Protein AF-A0A9D2PPN1-F1 (afdb_monomer)

Secondary structure (DSSP, 8-state):
--GGGGGGS---HHHHHHHHHHHHHHT--HHHHHHHHHHHHHH---EEEEEEEEESS--HHHHHHHHHHHHHTT-SEEEEEEEEEGGGEEEEEEEEEE-GGGHHHHHHHHHHHS--S--EEEEEE-----EEEEEEE-TTS-EEEEEEEEETTEEEEEE-HHHHHHHHHHH---HHHHHHHHHHHHH---

Radius of gyration: 23.45 Å; Cα contacts (8 Å, |Δi|>4): 275; chains: 1; bounding box: 48×63×50 Å

Organism: NCBI:txid2838494

Sequence (190 aa):
MTGTEILKIPVDRETKEKAERRCRSQGKTLEEAVLEFIKESAEEKDTVCILETNVDDCSGEQLGYAMECLLEAGALDASCFPVYMKKNRPAYMLQVICREEKQKELEAILFRETTSIGLRRYREEREILPRTFAEVCLRTGEKVRIKICEHHGQKFYYPEYETVKAACRESGRAFREVYEEAAALAGGEQ

Solvent-accessible surface area (backbone atoms only — not comparable to full-atom values): 10986 Å² total; per-residue (Å²): 134,67,83,84,62,64,84,69,63,90,65,57,72,66,59,51,55,54,18,53,55,47,16,74,74,67,80,46,52,58,67,59,30,44,52,50,49,54,50,53,57,74,65,56,71,51,62,34,32,40,38,37,35,69,42,66,84,60,52,74,66,45,51,52,53,37,44,51,55,39,47,75,74,58,36,77,42,69,50,77,42,86,42,76,44,85,93,77,34,67,29,32,35,44,37,35,35,24,47,71,92,46,43,70,62,47,54,53,46,51,49,68,53,41,84,45,90,65,71,48,74,51,77,44,82,54,88,76,74,60,67,51,77,51,76,40,70,45,98,89,65,44,62,33,40,28,42,37,35,57,56,97,91,42,77,45,68,41,55,35,65,71,35,41,53,49,41,24,70,73,71,71,47,57,64,68,58,53,40,52,51,47,31,35,73,71,74,47,83,130

Nearest PDB structures (foldseek):
  6bwo-assembly1_A  TM=9.427E-01  e=3.687E-14  Lactiplantibacillus plantarum
  2caj-assembly1_A-2  TM=4.746E-01  e=6.899E-04  Helicobacter pylori 26695
  6mrj-assembly1_B  TM=4.951E-01  e=3.737E-03  Helicobacter pylori 26695
  3lnl-assembly1_B  TM=4.496E-01  e=4.718E-03  Staphylococcus aureus subsp. aureus N315
  3pht-assembly1_A-2  TM=4.837E-01  e=2.024E-02  Helicobacter pylori

Foldseek 3Di:
DPLPPLVPPDDDPVLQVQLVVVCVVPVDDSSVSSVVSVVVVVVPFDKKKKKKDKALPDDPVLLVVLQVVLVVLPFPHWDWDWDADPPRGIIIMIMTIHHPVSVVVSVVSCVVSGPDPDMDMDMDGDDDFDWDWDWDAFPVGQIWIWIWGDDPNDIDTFTDPVSLVVVCVVVVDDSVVSGVRRRCRVDDPD

Mean predicted aligned error: 10.84 Å

InterPro domains:
  IPR002822 Nickel insertion protein [PF01969] (39-179)
  IPR002822 Nickel insertion protein [PTHR36566] (41-183)

pLDDT: mean 86.84, std 16.55, range [33.69, 98.69]

Structure (mmCIF, N/CA/C/O backbone):
data_AF-A0A9D2PPN1-F1
#
_entry.id   AF-A0A9D2PPN1-F1
#
loop_
_atom_site.group_PDB
_atom_site.id
_atom_site.type_symbol
_atom_site.label_atom_id
_atom_site.label_alt_id
_atom_site.label_comp_id
_atom_site.label_asym_id
_atom_site.label_entity_id
_atom_site.label_seq_id
_atom_site.pdbx_PDB_ins_code
_atom_site.Cartn_x
_atom_site.Cartn_y
_atom_site.Cartn_z
_atom_site.occupancy
_atom_site.B_iso_or_equiv
_atom_site.auth_seq_id
_atom_site.auth_comp_id
_atom_site.auth_asym_id
_atom_site.auth_atom_id
_atom_site.pdbx_PDB_model_num
ATOM 1 N N . MET A 1 1 ? 18.889 40.405 3.608 1.00 43.78 1 MET A N 1
ATOM 2 C CA . MET A 1 1 ? 17.966 40.507 2.461 1.00 43.78 1 MET A CA 1
ATOM 3 C C . MET A 1 1 ? 17.083 41.715 2.705 1.00 43.78 1 MET A C 1
ATOM 5 O O . MET A 1 1 ? 16.490 41.802 3.772 1.00 43.78 1 MET A O 1
ATOM 9 N N . THR A 1 2 ? 17.118 42.699 1.812 1.00 33.69 2 THR A N 1
ATOM 10 C CA . THR A 1 2 ? 16.279 43.905 1.875 1.00 33.69 2 THR A CA 1
ATOM 11 C C . THR A 1 2 ? 14.839 43.544 1.481 1.00 33.69 2 THR A C 1
ATOM 13 O O . THR A 1 2 ? 14.636 42.651 0.661 1.00 33.69 2 T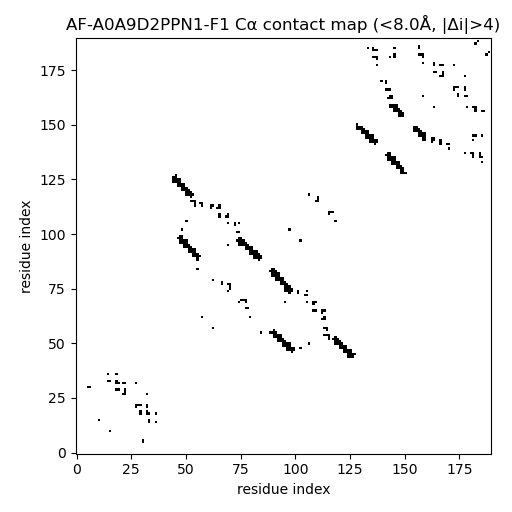HR A O 1
ATOM 16 N N . GLY A 1 3 ? 13.841 44.207 2.082 1.00 35.66 3 GLY A N 1
ATOM 17 C CA . GLY A 1 3 ? 12.413 43.832 2.006 1.00 35.66 3 GLY A CA 1
ATOM 18 C C . GLY A 1 3 ? 11.830 43.661 0.595 1.00 35.66 3 GLY A C 1
ATOM 19 O O . GLY A 1 3 ? 10.859 42.944 0.405 1.00 35.66 3 GLY A O 1
ATOM 20 N N . THR A 1 4 ? 12.466 44.214 -0.436 1.00 39.25 4 THR A N 1
ATOM 21 C CA . THR A 1 4 ? 11.968 44.185 -1.818 1.00 39.25 4 THR A CA 1
ATOM 22 C C . THR A 1 4 ? 12.138 42.839 -2.547 1.00 39.25 4 THR A C 1
ATOM 24 O O . THR A 1 4 ? 11.541 42.650 -3.606 1.00 39.25 4 THR A O 1
ATOM 27 N N . GLU A 1 5 ? 12.926 41.888 -2.026 1.00 40.00 5 GLU A N 1
ATOM 28 C CA . GLU A 1 5 ? 13.156 40.582 -2.683 1.00 40.00 5 GLU A CA 1
ATOM 29 C C . GLU A 1 5 ? 12.187 39.467 -2.240 1.00 40.00 5 GLU A C 1
ATOM 31 O O . GLU A 1 5 ? 12.041 38.470 -2.947 1.00 40.00 5 GLU A O 1
ATOM 36 N N . ILE A 1 6 ? 11.462 39.645 -1.128 1.00 45.09 6 ILE A N 1
ATOM 37 C CA . ILE A 1 6 ? 10.563 38.619 -0.559 1.00 45.09 6 ILE A CA 1
ATOM 38 C C . ILE A 1 6 ? 9.256 38.492 -1.371 1.00 45.09 6 ILE A C 1
ATOM 40 O O . ILE A 1 6 ? 8.701 37.403 -1.497 1.00 45.09 6 ILE A O 1
ATOM 44 N N . LEU A 1 7 ? 8.814 39.566 -2.038 1.00 44.91 7 LEU A N 1
ATOM 45 C CA . LEU A 1 7 ? 7.630 39.586 -2.918 1.00 44.91 7 LEU A CA 1
ATOM 46 C C . LEU A 1 7 ? 7.772 38.764 -4.218 1.00 44.91 7 LEU A C 1
ATOM 48 O O . LEU A 1 7 ? 6.823 38.692 -4.998 1.00 44.91 7 LEU A O 1
ATOM 52 N N . LYS A 1 8 ? 8.935 38.146 -4.468 1.00 49.03 8 LYS A N 1
ATOM 53 C CA . LYS A 1 8 ? 9.163 37.233 -5.603 1.00 49.03 8 LYS A CA 1
ATOM 54 C C . LYS A 1 8 ? 9.098 35.751 -5.231 1.00 49.03 8 LYS A C 1
ATOM 56 O O . LYS A 1 8 ? 9.286 34.923 -6.118 1.00 49.03 8 LYS A O 1
ATOM 61 N N . ILE A 1 9 ? 8.848 35.401 -3.967 1.00 53.53 9 ILE A N 1
ATOM 62 C CA . ILE A 1 9 ? 8.708 33.997 -3.569 1.00 53.53 9 ILE A CA 1
ATOM 63 C C . ILE A 1 9 ? 7.373 33.481 -4.131 1.00 53.53 9 ILE A C 1
ATOM 65 O O . ILE A 1 9 ? 6.321 34.010 -3.760 1.00 53.53 9 ILE A O 1
ATOM 69 N N . PRO A 1 10 ? 7.379 32.490 -5.041 1.00 52.22 10 PRO A N 1
ATOM 70 C CA . PRO A 1 10 ? 6.149 31.913 -5.555 1.00 52.22 10 PRO A CA 1
ATOM 71 C C . PRO A 1 10 ? 5.484 31.114 -4.431 1.00 52.22 10 PRO A C 1
ATOM 73 O O . PRO A 1 10 ? 5.865 29.983 -4.150 1.00 52.22 10 PRO A O 1
ATOM 76 N N . VAL A 1 11 ? 4.509 31.729 -3.768 1.00 62.69 11 VAL A N 1
ATOM 77 C CA . VAL A 1 11 ? 3.613 31.067 -2.816 1.00 62.69 11 VAL A CA 1
ATOM 78 C C . VAL A 1 11 ? 2.277 30.800 -3.492 1.00 62.69 11 VAL A C 1
ATOM 80 O O . VAL A 1 11 ? 1.792 31.619 -4.281 1.00 62.69 11 VAL A O 1
ATOM 83 N N . ASP A 1 12 ? 1.690 29.639 -3.220 1.00 65.25 12 ASP A N 1
ATOM 84 C CA . ASP A 1 12 ? 0.390 29.282 -3.769 1.00 65.25 12 ASP A CA 1
ATOM 85 C C . ASP A 1 12 ? -0.716 30.216 -3.235 1.00 65.25 12 ASP A C 1
ATOM 87 O O . ASP A 1 12 ? -0.565 30.952 -2.250 1.00 65.25 12 ASP A O 1
ATOM 91 N N . ARG A 1 13 ? -1.854 30.216 -3.932 1.00 63.06 13 ARG A N 1
ATOM 92 C CA . ARG A 1 13 ? -2.972 31.124 -3.652 1.00 63.06 13 ARG A CA 1
ATOM 93 C C . ARG A 1 13 ? -3.549 30.932 -2.246 1.00 63.06 13 ARG A C 1
ATOM 95 O O . ARG A 1 13 ? -3.986 31.908 -1.640 1.00 63.06 13 ARG A O 1
ATOM 102 N N . GLU A 1 14 ? -3.527 29.709 -1.726 1.00 65.56 14 GLU A N 1
ATOM 103 C CA . GLU A 1 14 ? -4.067 29.377 -0.411 1.00 65.56 14 GLU A CA 1
ATOM 104 C C . GLU A 1 14 ? -3.167 29.926 0.703 1.00 65.56 14 GLU A C 1
ATOM 106 O O . GLU A 1 14 ? -3.655 30.554 1.648 1.00 65.56 14 GLU A O 1
ATOM 111 N N . THR A 1 15 ? -1.849 29.788 0.541 1.00 64.94 15 THR A N 1
ATOM 112 C CA . THR A 1 15 ? -0.837 30.390 1.421 1.00 64.94 15 THR A CA 1
ATOM 113 C C . THR A 1 15 ? -0.986 31.912 1.493 1.00 64.94 15 THR A C 1
ATOM 115 O O . THR A 1 15 ? -0.970 32.499 2.580 1.00 64.94 15 THR A O 1
ATOM 118 N N . LYS A 1 16 ? -1.221 32.570 0.350 1.00 66.00 16 LYS A N 1
ATOM 119 C CA . LYS A 1 16 ? -1.414 34.027 0.296 1.00 66.00 16 LYS A CA 1
ATOM 120 C C . LYS A 1 16 ? -2.699 34.478 1.002 1.00 66.00 16 LYS A C 1
ATOM 122 O O . LYS A 1 16 ? -2.665 35.420 1.793 1.00 66.00 16 LYS A O 1
ATOM 127 N N . GLU A 1 17 ? -3.817 33.786 0.779 1.00 69.31 17 GLU A N 1
ATOM 128 C CA . GLU A 1 17 ? -5.102 34.102 1.423 1.00 69.31 17 GLU A CA 1
ATOM 129 C C . GLU A 1 17 ? -5.062 33.885 2.950 1.00 69.31 17 GLU A C 1
ATOM 131 O O . GLU A 1 17 ? -5.625 34.682 3.711 1.00 69.31 17 GLU A O 1
ATOM 136 N N . LYS A 1 18 ? -4.361 32.844 3.424 1.00 67.00 18 LYS A N 1
ATOM 137 C CA . LYS A 1 18 ? -4.141 32.593 4.861 1.00 67.00 18 LYS A CA 1
ATOM 138 C C . LYS A 1 18 ? -3.252 33.669 5.498 1.00 67.00 18 LYS A C 1
ATOM 140 O O . LYS A 1 18 ? -3.598 34.178 6.570 1.00 67.00 18 LYS A O 1
ATOM 145 N N . ALA A 1 19 ? -2.173 34.076 4.827 1.00 66.12 19 ALA A N 1
ATOM 146 C CA . ALA A 1 19 ? -1.287 35.145 5.294 1.00 66.12 19 ALA A CA 1
ATOM 147 C C . ALA A 1 19 ? -2.003 36.509 5.378 1.00 66.12 19 ALA A C 1
ATOM 149 O O . ALA A 1 19 ? -1.860 37.220 6.374 1.00 66.12 19 ALA A O 1
ATOM 150 N N . GLU A 1 20 ? -2.848 36.853 4.397 1.00 69.25 20 GLU A N 1
ATOM 151 C CA . GLU A 1 20 ? -3.638 38.096 4.396 1.00 69.25 20 GLU A CA 1
ATOM 152 C C . GLU A 1 20 ? -4.659 38.157 5.546 1.00 69.25 20 GLU A C 1
ATOM 154 O O . GLU A 1 20 ? -4.841 39.211 6.164 1.00 69.25 20 GLU A O 1
ATOM 159 N N . ARG A 1 21 ? -5.312 37.035 5.884 1.00 66.62 21 ARG A N 1
ATOM 160 C CA . ARG A 1 21 ? -6.219 36.965 7.047 1.00 66.62 21 ARG A CA 1
ATOM 161 C C . ARG A 1 21 ? -5.467 37.167 8.363 1.00 66.62 21 ARG A C 1
ATOM 163 O O . ARG A 1 21 ? -5.943 37.899 9.231 1.00 66.62 21 ARG A O 1
ATOM 170 N N . ARG A 1 22 ? -4.285 36.558 8.501 1.00 65.56 22 ARG A N 1
ATOM 171 C CA . ARG A 1 22 ? -3.460 36.641 9.717 1.00 65.56 22 ARG A CA 1
ATOM 172 C C . ARG A 1 22 ? -2.862 38.039 9.903 1.00 65.56 22 ARG A C 1
ATOM 174 O O . ARG A 1 22 ? -2.949 38.582 11.005 1.00 65.56 22 ARG A O 1
ATOM 181 N N . CYS A 1 23 ? -2.408 38.667 8.816 1.00 66.25 23 CYS A N 1
ATOM 182 C CA . CYS A 1 23 ? -1.989 40.071 8.745 1.00 66.25 23 CYS A CA 1
ATOM 183 C C . CYS A 1 23 ? -3.043 41.022 9.351 1.00 66.25 23 CYS A C 1
ATOM 185 O O . CYS A 1 23 ? -2.725 41.801 10.251 1.00 66.25 23 CYS A O 1
ATOM 187 N N . ARG A 1 24 ? -4.325 40.877 8.970 1.00 64.19 24 ARG A N 1
ATOM 188 C CA . ARG A 1 24 ? -5.434 41.692 9.515 1.00 64.19 24 ARG A CA 1
ATOM 189 C C . ARG A 1 24 ? -5.694 41.469 11.008 1.00 64.19 24 ARG A C 1
ATOM 191 O O . ARG A 1 24 ? -6.146 42.388 11.680 1.00 64.19 24 ARG A O 1
ATOM 198 N N . SER A 1 25 ? -5.433 40.267 11.520 1.00 66.00 25 SER A N 1
ATOM 199 C CA . SER A 1 25 ? -5.694 39.905 12.923 1.00 66.00 25 SER A CA 1
ATOM 200 C C . SER A 1 25 ? -4.560 40.239 13.901 1.00 66.00 25 SER A C 1
ATOM 202 O O . SER A 1 25 ? -4.827 40.410 15.085 1.00 66.00 25 SER A O 1
ATOM 204 N N . GLN A 1 26 ? -3.308 40.323 13.432 1.00 67.12 26 GLN A N 1
ATOM 205 C CA . GLN A 1 26 ? -2.119 40.430 14.295 1.00 67.12 26 GLN A CA 1
ATOM 206 C C . GLN A 1 26 ? -1.334 41.740 14.128 1.00 67.12 26 GLN A C 1
ATOM 208 O O . GLN A 1 26 ? -0.303 41.906 14.772 1.00 67.12 26 GLN A O 1
ATOM 213 N N . GLY A 1 27 ? -1.784 42.666 13.271 1.00 66.75 27 GLY A N 1
ATOM 214 C CA . GLY A 1 27 ? -1.094 43.944 13.040 1.00 66.75 27 GLY A CA 1
ATOM 215 C C . GLY A 1 27 ? 0.302 43.801 12.415 1.00 66.75 27 GLY A C 1
ATOM 216 O O . GLY A 1 27 ? 1.100 44.729 12.493 1.00 66.75 27 GLY A O 1
ATOM 217 N N . LYS A 1 28 ? 0.595 42.641 11.818 1.00 70.19 28 LYS A N 1
ATOM 218 C CA . LYS A 1 28 ? 1.840 42.339 11.097 1.00 70.19 28 LYS A CA 1
ATOM 219 C C . LYS A 1 28 ? 1.739 42.796 9.649 1.00 70.19 28 LYS A C 1
ATOM 221 O O . LYS A 1 28 ? 0.641 42.873 9.099 1.00 70.19 28 LYS A O 1
ATOM 226 N N . THR A 1 29 ? 2.868 43.042 9.000 1.00 78.38 29 THR A N 1
ATOM 227 C CA . THR A 1 29 ? 2.908 43.248 7.547 1.00 78.38 29 THR A CA 1
ATOM 228 C C . THR A 1 29 ? 2.616 41.938 6.801 1.00 78.38 29 THR A C 1
ATOM 230 O O . THR A 1 29 ? 2.789 40.840 7.335 1.00 78.38 29 THR A O 1
ATOM 233 N N . LEU A 1 30 ? 2.160 42.035 5.547 1.00 71.06 30 LEU A N 1
ATOM 234 C CA . LEU A 1 30 ? 1.915 40.855 4.709 1.00 71.06 30 LEU A CA 1
ATOM 235 C C . LEU A 1 30 ? 3.198 40.030 4.506 1.00 71.06 30 LEU A C 1
ATOM 237 O O . LEU A 1 30 ? 3.138 38.807 4.468 1.00 71.06 30 LEU A O 1
ATOM 241 N N . GLU A 1 31 ? 4.353 40.693 4.430 1.00 70.00 31 GLU A N 1
ATOM 242 C CA . GLU A 1 31 ? 5.665 40.052 4.284 1.00 70.00 31 GLU A CA 1
ATOM 243 C C . GLU A 1 31 ? 6.037 39.214 5.510 1.00 70.00 31 GLU A C 1
ATOM 245 O O . GLU A 1 31 ? 6.459 38.070 5.363 1.00 70.00 31 GLU A O 1
ATOM 250 N N . GLU A 1 32 ? 5.822 39.738 6.720 1.00 75.12 32 GLU A N 1
ATOM 251 C CA . GLU A 1 32 ? 6.058 38.999 7.966 1.00 75.12 32 GLU A CA 1
ATOM 252 C C . GLU A 1 32 ? 5.128 37.789 8.092 1.00 75.12 32 GLU A C 1
ATOM 254 O O . GLU A 1 32 ? 5.573 36.712 8.483 1.00 75.12 32 GLU A O 1
ATOM 259 N N . ALA A 1 33 ? 3.855 37.940 7.711 1.00 73.00 33 ALA A N 1
ATOM 260 C CA . ALA A 1 33 ? 2.883 36.850 7.740 1.00 73.00 33 ALA A CA 1
ATOM 261 C C . ALA A 1 33 ? 3.207 35.747 6.716 1.00 73.00 33 ALA A C 1
ATOM 263 O O . ALA A 1 33 ? 3.062 34.566 7.022 1.00 73.00 33 ALA A O 1
ATOM 264 N N . VAL A 1 34 ? 3.668 36.115 5.515 1.00 73.00 34 VAL A N 1
ATOM 265 C CA . VAL A 1 34 ? 4.116 35.156 4.491 1.00 73.00 34 VAL A CA 1
ATOM 266 C C . VAL A 1 34 ? 5.396 34.449 4.934 1.00 73.00 34 VAL A C 1
ATOM 268 O O . VAL A 1 34 ? 5.499 33.236 4.787 1.00 73.00 34 VAL A O 1
ATOM 271 N N . LEU A 1 35 ? 6.358 35.172 5.515 1.00 72.88 35 LEU A N 1
ATOM 272 C CA . LEU A 1 35 ? 7.611 34.581 5.984 1.00 72.88 35 LEU A CA 1
ATOM 273 C C . LEU A 1 35 ? 7.396 33.624 7.166 1.00 72.88 35 LEU A C 1
ATOM 275 O O . LEU A 1 35 ? 8.028 32.571 7.207 1.00 72.88 35 LEU A O 1
ATOM 279 N N . GLU A 1 36 ? 6.506 33.960 8.105 1.00 72.12 36 GLU A N 1
ATOM 280 C CA . GLU A 1 36 ? 6.078 33.029 9.156 1.00 72.12 36 GLU A CA 1
ATOM 281 C C . GLU A 1 36 ? 5.419 31.791 8.559 1.00 72.12 36 GLU A C 1
ATOM 283 O O . GLU A 1 36 ? 5.783 30.691 8.942 1.00 72.12 36 GLU A O 1
ATOM 288 N N . PHE A 1 37 ? 4.522 31.945 7.584 1.00 66.94 37 PHE A N 1
ATOM 289 C CA . PHE A 1 37 ? 3.842 30.804 6.973 1.00 66.94 37 PHE A CA 1
ATOM 290 C C . PHE A 1 37 ? 4.806 29.885 6.211 1.00 66.94 37 PHE A C 1
ATOM 292 O O . PHE A 1 37 ? 4.690 28.669 6.287 1.00 66.94 37 PHE A O 1
ATOM 299 N N . ILE A 1 38 ? 5.795 30.453 5.514 1.00 66.06 38 ILE A N 1
ATOM 300 C CA . ILE A 1 38 ? 6.848 29.679 4.843 1.00 66.06 38 ILE A CA 1
ATOM 301 C C . ILE A 1 38 ? 7.696 28.917 5.869 1.00 66.06 38 ILE A C 1
ATOM 303 O O . ILE A 1 38 ? 8.051 27.768 5.625 1.00 66.06 38 ILE A O 1
ATOM 307 N N . LYS A 1 39 ? 8.017 29.531 7.016 1.00 63.47 39 LYS A N 1
ATOM 308 C CA . LYS A 1 39 ? 8.753 28.857 8.096 1.00 63.47 39 LYS A CA 1
ATOM 309 C C . LYS A 1 39 ? 7.918 27.772 8.774 1.00 63.47 39 LYS A C 1
ATOM 311 O O . LYS A 1 39 ? 8.413 26.666 8.927 1.00 63.47 39 LYS A O 1
ATOM 316 N N . GLU A 1 40 ? 6.663 28.066 9.111 1.00 61.94 40 GLU A N 1
ATOM 317 C CA . GLU A 1 40 ? 5.711 27.110 9.694 1.00 61.94 40 GLU A CA 1
ATOM 318 C C . GLU A 1 40 ? 5.496 25.919 8.746 1.00 61.94 40 GLU A C 1
ATOM 320 O O . GLU A 1 40 ? 5.539 24.778 9.185 1.00 61.94 40 GLU A O 1
ATOM 325 N N . SER A 1 41 ? 5.360 26.163 7.438 1.00 59.66 41 SER A N 1
ATOM 326 C CA . SER A 1 41 ? 5.216 25.112 6.421 1.00 59.66 41 SER A CA 1
ATOM 327 C C . SER A 1 41 ? 6.500 24.305 6.206 1.00 59.66 41 SER A C 1
ATOM 329 O O . SER A 1 41 ? 6.427 23.103 5.971 1.00 59.66 41 SER A O 1
ATOM 331 N N . ALA A 1 42 ? 7.678 24.929 6.309 1.00 57.50 42 ALA A N 1
ATOM 332 C CA . ALA A 1 42 ? 8.957 24.218 6.255 1.00 57.50 42 ALA A CA 1
ATOM 333 C C . ALA A 1 42 ? 9.212 23.354 7.506 1.00 57.50 42 ALA A C 1
ATOM 335 O O . ALA A 1 42 ? 9.996 22.408 7.444 1.00 57.50 42 ALA A O 1
ATOM 336 N N . GLU A 1 43 ? 8.556 23.671 8.626 1.00 55.78 43 GLU A N 1
ATOM 337 C CA . GLU A 1 43 ? 8.586 22.905 9.877 1.00 55.78 43 GLU A CA 1
ATOM 338 C C . GLU A 1 43 ? 7.415 21.911 10.010 1.00 55.78 43 GLU A C 1
ATOM 340 O O . GLU A 1 43 ? 7.411 21.087 10.929 1.00 55.78 43 GLU A O 1
ATOM 345 N N . GLU A 1 44 ? 6.430 21.950 9.105 1.00 62.88 44 GLU A N 1
ATOM 346 C CA . GLU A 1 44 ? 5.276 21.054 9.125 1.00 62.88 44 GLU A CA 1
ATOM 347 C C . GLU A 1 44 ? 5.714 19.653 8.687 1.00 62.88 44 GLU A C 1
ATOM 349 O O . GLU A 1 44 ? 5.859 19.335 7.506 1.00 62.88 44 GLU A O 1
ATOM 354 N N . LYS A 1 45 ? 5.981 18.803 9.679 1.00 72.25 45 LYS A N 1
ATOM 355 C CA . LYS A 1 45 ? 6.302 17.396 9.455 1.00 72.25 45 LYS A CA 1
ATOM 356 C C . LYS A 1 45 ? 5.128 16.711 8.760 1.00 72.25 45 LYS A C 1
ATOM 358 O O . LYS A 1 45 ? 3.980 16.860 9.181 1.00 72.25 45 LYS A O 1
ATOM 363 N N . ASP A 1 46 ? 5.415 15.937 7.716 1.00 86.19 46 ASP A N 1
ATOM 364 C CA . ASP A 1 46 ? 4.382 15.179 7.013 1.00 86.19 46 ASP A CA 1
ATOM 365 C C . ASP A 1 46 ? 3.782 14.141 7.974 1.00 86.19 46 ASP A C 1
ATOM 367 O O . ASP A 1 46 ? 4.500 13.377 8.622 1.00 86.19 46 ASP A O 1
ATOM 371 N N . THR A 1 47 ? 2.457 14.147 8.110 1.00 93.56 47 THR A N 1
ATOM 372 C CA . THR A 1 47 ? 1.735 13.254 9.023 1.00 93.56 47 THR A CA 1
ATOM 373 C C . THR A 1 47 ? 0.757 12.371 8.268 1.00 93.56 47 THR A C 1
ATOM 375 O O . THR A 1 47 ? 0.255 12.711 7.193 1.00 93.56 47 THR A O 1
ATOM 378 N N . VAL A 1 48 ? 0.480 11.208 8.848 1.00 97.19 48 VAL A N 1
ATOM 379 C CA . VAL A 1 48 ? -0.511 10.250 8.359 1.00 97.19 48 VAL A CA 1
ATOM 380 C C . VAL A 1 48 ? -1.403 9.789 9.496 1.00 97.19 48 VAL A C 1
ATOM 382 O O . VAL A 1 48 ? -1.012 9.807 10.662 1.00 97.19 48 VAL A O 1
ATOM 385 N N . CYS A 1 49 ? -2.604 9.344 9.149 1.00 98.00 49 CYS A N 1
ATOM 386 C CA . CYS A 1 49 ? -3.484 8.643 10.063 1.00 98.00 49 CYS A CA 1
ATOM 387 C C . CYS A 1 49 ? -3.346 7.136 9.846 1.00 98.00 49 CYS A C 1
ATOM 389 O O . CYS A 1 49 ? -3.439 6.650 8.714 1.00 98.00 49 CYS A O 1
ATOM 391 N N . ILE A 1 50 ? -3.132 6.411 10.938 1.00 98.50 50 ILE A N 1
ATOM 392 C CA . ILE A 1 50 ? -3.127 4.953 10.968 1.00 98.50 50 ILE A CA 1
ATOM 393 C C . ILE A 1 50 ? -4.462 4.491 11.537 1.00 98.50 50 ILE A C 1
ATOM 395 O O . ILE A 1 50 ? -4.846 4.910 12.627 1.00 98.50 50 ILE A O 1
ATOM 399 N N . LEU A 1 51 ? -5.163 3.636 10.796 1.00 98.62 51 LEU A N 1
ATOM 400 C CA . LEU A 1 51 ? -6.404 2.982 11.200 1.00 98.62 51 LEU A CA 1
ATOM 401 C C . LEU A 1 51 ? -6.128 1.502 11.436 1.00 98.62 51 LEU A C 1
ATOM 403 O O . LEU A 1 51 ? -5.535 0.845 10.586 1.00 98.62 51 LEU A O 1
ATOM 407 N N . GLU A 1 52 ? -6.597 0.961 12.555 1.00 98.50 52 GLU A N 1
ATOM 408 C CA . GLU A 1 52 ? -6.406 -0.448 12.887 1.00 98.50 52 GLU A CA 1
ATOM 409 C C . GLU A 1 52 ? -7.677 -1.109 13.391 1.00 98.50 52 GLU A C 1
ATOM 411 O O . GLU A 1 52 ? -8.379 -0.580 14.258 1.00 98.50 52 GLU A O 1
ATOM 416 N N . THR A 1 53 ? -7.920 -2.336 12.946 1.00 98.44 53 THR A N 1
ATOM 417 C CA . THR A 1 53 ? -8.934 -3.196 13.547 1.00 98.44 53 THR A CA 1
ATOM 418 C C . THR A 1 53 ? -8.482 -4.648 13.591 1.00 98.44 53 THR A C 1
ATOM 420 O O . THR A 1 53 ? -7.681 -5.077 12.767 1.00 98.44 53 THR A O 1
ATOM 423 N N . ASN A 1 54 ? -9.000 -5.408 14.554 1.00 98.12 54 ASN A N 1
ATOM 424 C CA . ASN A 1 54 ? -8.741 -6.838 14.658 1.00 98.12 54 ASN A CA 1
ATOM 425 C C . ASN A 1 54 ? -10.025 -7.583 14.297 1.00 98.12 54 ASN A C 1
ATOM 427 O O . ASN A 1 54 ? -11.076 -7.280 14.864 1.00 98.12 54 ASN A O 1
ATOM 431 N N . VAL A 1 55 ? -9.921 -8.562 13.405 1.00 96.88 55 VAL A N 1
ATOM 432 C CA . VAL A 1 55 ? -11.043 -9.371 12.925 1.00 96.88 55 VAL A CA 1
ATOM 433 C C . VAL A 1 55 ? -10.681 -10.854 12.988 1.00 96.88 55 VAL A C 1
ATOM 435 O O . VAL A 1 55 ? -9.661 -11.280 12.445 1.00 96.88 55 VAL A O 1
ATOM 438 N N . ASP A 1 56 ? -11.492 -11.642 13.696 1.00 96.25 56 ASP A N 1
ATOM 439 C CA . ASP A 1 56 ? -11.339 -13.101 13.836 1.00 96.25 56 ASP A CA 1
ATOM 440 C C . ASP A 1 56 ? -12.356 -13.901 13.007 1.00 96.25 56 ASP A C 1
ATOM 442 O O . ASP A 1 56 ? -12.244 -15.119 12.892 1.00 96.25 56 ASP A O 1
ATOM 446 N N . ASP A 1 57 ? -13.340 -13.222 12.424 1.00 95.12 57 ASP A N 1
ATOM 447 C CA . ASP A 1 57 ? -14.472 -13.791 11.691 1.00 95.12 57 ASP A CA 1
ATOM 448 C C . ASP A 1 57 ? -14.574 -13.304 10.232 1.00 95.12 57 ASP A C 1
ATOM 450 O O . ASP A 1 57 ? -15.549 -13.611 9.550 1.00 95.12 57 ASP A O 1
ATOM 454 N N . CYS A 1 58 ? -13.548 -12.610 9.724 1.00 95.06 58 CYS A N 1
ATOM 455 C CA . CYS A 1 58 ? -13.375 -12.352 8.292 1.00 95.06 58 CYS A CA 1
ATOM 456 C C . CYS A 1 58 ? -12.613 -13.502 7.618 1.00 95.06 58 CYS A C 1
ATOM 458 O O . CYS A 1 58 ? -11.596 -13.977 8.133 1.00 95.06 58 CYS A O 1
ATOM 460 N N . SER A 1 59 ? -13.060 -13.917 6.430 1.00 95.69 59 SER A N 1
ATOM 461 C CA . SER A 1 59 ? -12.282 -14.831 5.586 1.00 95.69 59 SER A CA 1
ATOM 462 C C . SER A 1 59 ? -11.097 -14.110 4.930 1.00 95.69 59 SER A C 1
ATOM 464 O O . SER A 1 59 ? -11.070 -12.881 4.832 1.00 95.69 59 SER A O 1
ATOM 466 N N . GLY A 1 60 ? -10.123 -14.875 4.425 1.00 95.31 60 GLY A N 1
ATOM 467 C CA . GLY A 1 60 ? -9.021 -14.309 3.638 1.00 95.31 60 GLY A CA 1
ATOM 468 C C . GLY A 1 60 ? -9.495 -13.608 2.358 1.00 95.31 60 GLY A C 1
ATOM 469 O O . GLY A 1 60 ? -8.947 -12.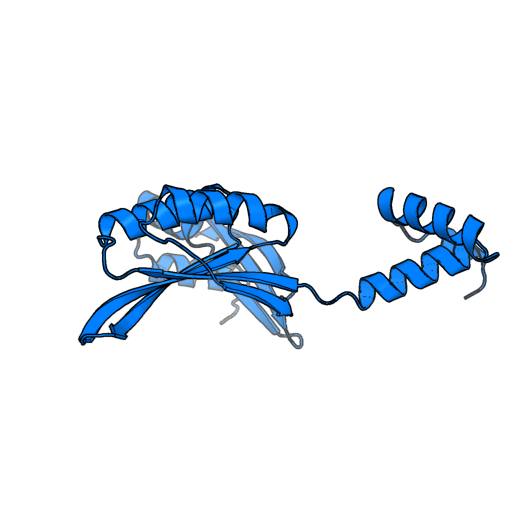574 1.998 1.00 95.31 60 GLY A O 1
ATOM 470 N N . GLU A 1 61 ? -10.543 -14.123 1.708 1.00 97.75 61 GLU A N 1
ATOM 471 C CA . GLU A 1 61 ? -11.147 -13.500 0.519 1.00 97.75 61 GLU A CA 1
ATOM 472 C C . GLU A 1 61 ? -11.796 -12.154 0.860 1.00 97.75 61 GLU A C 1
ATOM 474 O O . GLU A 1 61 ? -11.592 -11.172 0.151 1.00 97.75 61 GLU A O 1
ATOM 479 N N . GLN A 1 62 ? -12.520 -12.088 1.982 1.00 97.62 62 GLN A N 1
ATOM 480 C CA . GLN A 1 62 ? -13.138 -10.852 2.455 1.00 97.62 62 GLN A CA 1
ATOM 481 C C . GLN A 1 62 ? -12.083 -9.796 2.807 1.00 97.62 62 GLN A C 1
ATOM 483 O O . GLN A 1 62 ? -12.231 -8.634 2.436 1.00 97.62 62 GLN A O 1
ATOM 488 N N . LEU A 1 63 ? -10.998 -10.197 3.480 1.00 97.44 63 LEU A N 1
ATOM 489 C CA . LEU A 1 63 ? -9.874 -9.305 3.773 1.00 97.44 63 LEU A CA 1
ATOM 490 C C . LEU A 1 63 ? -9.185 -8.811 2.498 1.00 97.44 63 LEU A C 1
ATOM 492 O O . LEU A 1 63 ? -8.875 -7.625 2.407 1.00 97.44 63 LEU A O 1
ATOM 496 N N . GLY A 1 64 ? -8.986 -9.689 1.511 1.00 97.69 64 GLY A N 1
ATOM 497 C CA . GLY A 1 64 ? -8.429 -9.317 0.210 1.00 97.69 64 GLY A CA 1
ATOM 498 C C . GLY A 1 64 ? -9.277 -8.257 -0.493 1.00 97.69 64 GLY A C 1
ATOM 499 O O . GLY A 1 64 ? -8.763 -7.202 -0.857 1.00 97.69 64 GLY A O 1
ATOM 500 N N . TYR A 1 65 ? -10.589 -8.485 -0.581 1.00 98.38 65 TYR A N 1
ATOM 501 C CA . TYR A 1 65 ? -11.524 -7.532 -1.183 1.00 98.38 65 TYR A CA 1
ATOM 502 C C . TYR A 1 65 ? -11.582 -6.193 -0.427 1.00 98.38 65 TYR A C 1
ATOM 504 O O . TYR A 1 65 ? -11.563 -5.123 -1.038 1.00 98.38 65 TYR A O 1
ATOM 512 N N . ALA A 1 66 ? -11.591 -6.224 0.910 1.00 98.19 66 ALA A N 1
ATOM 513 C CA . ALA A 1 66 ? -11.547 -5.009 1.719 1.00 98.19 66 ALA A CA 1
ATOM 514 C C . ALA A 1 66 ? -10.269 -4.193 1.452 1.00 98.19 66 ALA A C 1
ATOM 516 O O . ALA A 1 66 ? -10.340 -2.972 1.313 1.00 98.19 66 ALA A O 1
ATOM 517 N N . MET A 1 67 ? -9.109 -4.852 1.344 1.00 98.25 67 MET A N 1
ATOM 518 C CA . MET A 1 67 ? -7.838 -4.194 1.023 1.00 98.25 67 MET A CA 1
ATOM 519 C C . MET A 1 67 ? -7.853 -3.548 -0.367 1.00 98.25 67 MET A C 1
ATOM 521 O O . MET A 1 67 ? -7.399 -2.412 -0.497 1.00 98.25 67 MET A O 1
ATOM 525 N N . GLU A 1 68 ? -8.412 -4.218 -1.379 1.00 98.25 68 GLU A N 1
ATOM 526 C CA . GLU A 1 68 ? -8.595 -3.645 -2.722 1.00 98.25 68 GLU A CA 1
ATOM 527 C C . GLU A 1 68 ? -9.434 -2.361 -2.663 1.00 98.25 68 GLU A C 1
ATOM 529 O O . GLU A 1 68 ? -8.977 -1.305 -3.101 1.00 98.25 68 GLU A O 1
ATOM 534 N N . CYS A 1 69 ? -10.599 -2.412 -2.008 1.00 98.56 69 CYS A N 1
ATOM 535 C CA . CYS A 1 69 ? -11.487 -1.256 -1.862 1.00 98.56 69 CYS A CA 1
ATOM 536 C C . CYS A 1 69 ? -10.807 -0.071 -1.151 1.00 98.56 69 CYS A C 1
ATOM 538 O O . CYS A 1 69 ? -11.019 1.089 -1.509 1.00 98.56 69 CYS A O 1
ATOM 540 N N . LEU A 1 70 ? -10.000 -0.347 -0.122 1.00 98.62 70 LEU A N 1
ATOM 541 C CA . LEU A 1 70 ? -9.268 0.675 0.629 1.00 98.62 70 LEU A CA 1
ATOM 542 C C . LEU A 1 70 ? -8.185 1.344 -0.228 1.00 98.62 70 LEU A C 1
ATOM 544 O O . LEU A 1 70 ? -8.060 2.571 -0.211 1.00 98.62 70 LEU A O 1
ATOM 548 N N . LEU A 1 71 ? -7.417 0.556 -0.986 1.00 98.25 71 LEU A N 1
ATOM 549 C CA . LEU A 1 71 ? -6.379 1.069 -1.883 1.00 98.25 71 LEU A CA 1
ATOM 550 C C . LEU A 1 71 ? -6.989 1.905 -3.017 1.00 98.25 71 LEU A C 1
ATOM 552 O O . LEU A 1 71 ? -6.509 3.006 -3.287 1.00 98.25 71 LEU A O 1
ATOM 556 N N . GLU A 1 72 ? -8.091 1.447 -3.617 1.00 98.12 72 GLU A N 1
ATOM 557 C CA . GLU A 1 72 ? -8.821 2.190 -4.654 1.00 98.12 72 GLU A CA 1
ATOM 558 C C . GLU A 1 72 ? -9.388 3.525 -4.147 1.00 98.12 72 GLU A C 1
ATOM 560 O O . GLU A 1 72 ? -9.370 4.526 -4.866 1.00 98.12 72 GLU A O 1
ATOM 565 N N . ALA A 1 73 ? -9.831 3.582 -2.888 1.00 98.19 73 ALA A N 1
ATOM 566 C CA . ALA A 1 73 ? -10.333 4.807 -2.260 1.00 98.19 73 ALA A CA 1
ATOM 567 C C . ALA A 1 73 ? -9.227 5.813 -1.866 1.00 98.19 73 ALA A C 1
ATOM 569 O O . ALA A 1 73 ? -9.518 6.948 -1.460 1.00 98.19 73 ALA A O 1
ATOM 570 N N . GLY A 1 74 ? -7.955 5.433 -2.023 1.00 97.75 74 GLY A N 1
ATOM 571 C CA . GLY A 1 74 ? -6.800 6.296 -1.787 1.00 97.75 74 GLY A CA 1
ATOM 572 C C . GLY A 1 74 ? -6.122 6.095 -0.434 1.00 97.75 74 GLY A C 1
ATOM 573 O O . GLY A 1 74 ? -5.493 7.032 0.069 1.00 97.75 74 GLY A O 1
ATOM 574 N N . ALA A 1 75 ? -6.227 4.904 0.164 1.00 98.31 75 ALA A N 1
ATOM 575 C CA . ALA A 1 75 ? -5.283 4.510 1.204 1.00 98.31 75 ALA A CA 1
ATOM 576 C C . ALA A 1 75 ? -3.846 4.587 0.659 1.00 98.31 75 ALA A C 1
ATOM 578 O O . ALA A 1 75 ? -3.568 4.234 -0.486 1.00 98.31 75 ALA A O 1
ATOM 579 N N . LEU A 1 76 ? -2.928 5.077 1.488 1.00 97.56 76 LEU A N 1
ATOM 580 C CA . LEU A 1 76 ? -1.502 5.106 1.169 1.00 97.56 76 LEU A CA 1
ATOM 581 C C . LEU A 1 76 ? -0.894 3.706 1.265 1.00 97.56 76 LEU A C 1
ATOM 583 O O . LEU A 1 76 ? 0.040 3.406 0.526 1.00 97.56 76 LEU A O 1
ATOM 587 N N . ASP A 1 77 ? -1.413 2.896 2.190 1.00 98.06 77 ASP A N 1
ATOM 588 C CA . ASP A 1 77 ? -1.056 1.493 2.373 1.00 98.06 77 ASP A CA 1
ATOM 589 C C . ASP A 1 77 ? -2.181 0.743 3.107 1.00 98.06 77 ASP A C 1
ATOM 591 O O . ASP A 1 77 ? -2.936 1.344 3.880 1.00 98.06 77 ASP A O 1
ATOM 595 N N . ALA A 1 78 ? -2.274 -0.566 2.882 1.00 98.12 78 ALA A N 1
ATOM 596 C CA . ALA A 1 78 ? -3.169 -1.478 3.584 1.00 98.12 78 ALA A CA 1
ATOM 597 C C . ALA A 1 78 ? -2.458 -2.821 3.801 1.00 98.12 78 ALA A C 1
ATOM 599 O O . ALA A 1 78 ? -1.909 -3.398 2.865 1.00 98.12 78 ALA A O 1
ATOM 600 N N . SER A 1 79 ? -2.466 -3.330 5.032 1.00 97.81 79 SER A N 1
ATOM 601 C CA . SER A 1 79 ? -1.724 -4.534 5.422 1.00 97.81 79 SER A CA 1
ATOM 602 C C . SER A 1 79 ? -2.489 -5.374 6.444 1.00 97.81 79 SER A C 1
ATOM 604 O O . SER A 1 79 ? -3.151 -4.836 7.330 1.00 97.81 79 SER A O 1
ATOM 606 N N . CYS A 1 80 ? -2.360 -6.701 6.356 1.00 96.94 80 CYS A N 1
ATOM 607 C CA . CYS A 1 80 ? -2.930 -7.649 7.317 1.00 96.94 80 CYS A CA 1
ATOM 608 C C . CYS A 1 80 ? -1.828 -8.386 8.087 1.00 96.94 80 CYS A C 1
ATOM 610 O O . CYS A 1 80 ? -0.959 -9.018 7.488 1.00 96.94 80 CYS A O 1
ATOM 612 N N . PHE A 1 81 ? -1.908 -8.378 9.418 1.00 97.44 81 PHE A N 1
ATOM 613 C CA . PHE A 1 81 ? -0.959 -9.054 10.304 1.00 97.44 81 PHE A CA 1
ATOM 614 C C . PHE A 1 81 ? -1.649 -10.208 11.037 1.00 97.44 81 PHE A C 1
ATOM 616 O O . PHE A 1 81 ? -2.694 -9.984 11.651 1.00 97.44 81 PHE A O 1
ATOM 623 N N . PRO A 1 82 ? -1.100 -11.435 11.017 1.00 97.25 82 PRO A N 1
ATOM 624 C CA . PRO A 1 82 ? -1.679 -12.545 11.761 1.00 97.25 82 PRO A CA 1
ATOM 625 C C . PRO A 1 82 ? -1.506 -12.321 13.267 1.00 97.25 82 PRO A C 1
ATOM 627 O O . PRO A 1 82 ? -0.408 -12.029 13.743 1.00 97.25 82 PRO A O 1
ATOM 630 N N . VAL A 1 83 ? -2.585 -12.484 14.028 1.00 97.56 83 VAL A N 1
ATOM 631 C CA . VAL A 1 83 ? -2.598 -12.317 15.487 1.00 97.56 83 VAL A CA 1
ATOM 632 C C . VAL A 1 83 ? -3.434 -13.410 16.153 1.00 97.56 83 VAL A C 1
ATOM 634 O O . VAL A 1 83 ? -4.268 -14.054 15.520 1.00 97.56 83 VAL A O 1
ATOM 637 N N . TYR A 1 84 ? -3.235 -13.610 17.456 1.00 97.19 84 TYR A N 1
ATOM 638 C CA . TYR A 1 84 ? -4.140 -14.406 18.286 1.00 97.19 84 TYR A CA 1
ATOM 639 C C . TYR A 1 84 ? -4.964 -13.490 19.187 1.00 97.19 84 TYR A C 1
ATOM 641 O O . TYR A 1 84 ? -4.432 -12.603 19.854 1.00 97.19 84 TYR A O 1
ATOM 649 N N . MET A 1 85 ? -6.272 -13.725 19.228 1.00 96.31 85 MET A N 1
ATOM 650 C CA . MET A 1 85 ? -7.210 -13.015 20.095 1.00 96.31 85 MET A CA 1
ATOM 651 C C . MET A 1 85 ? -7.625 -13.866 21.302 1.00 96.31 85 MET A C 1
ATOM 653 O O . MET A 1 85 ? -7.265 -15.041 21.437 1.00 96.31 85 MET A O 1
ATOM 657 N N . LYS A 1 86 ? -8.407 -13.264 22.213 1.00 94.25 86 LYS A N 1
ATOM 658 C CA . LYS A 1 86 ? -9.000 -13.956 23.371 1.00 94.25 86 LYS A CA 1
ATOM 659 C C . LYS A 1 86 ? -9.641 -15.283 22.950 1.00 94.25 86 LYS A C 1
ATOM 661 O O . LYS A 1 86 ? -10.173 -15.402 21.851 1.00 94.25 86 LYS A O 1
ATOM 666 N N . LYS A 1 87 ? -9.651 -16.262 23.859 1.00 95.56 87 LYS A N 1
ATOM 667 C CA . LYS A 1 87 ? -10.108 -17.637 23.573 1.00 95.56 87 LYS A CA 1
ATOM 668 C C . LYS A 1 87 ? -9.262 -18.349 22.499 1.00 95.56 87 LYS A C 1
ATOM 670 O O . LYS A 1 87 ? -9.767 -19.255 21.847 1.00 95.56 87 LYS A O 1
ATOM 675 N N . ASN A 1 88 ? -7.998 -17.945 22.340 1.00 93.19 88 ASN A N 1
ATOM 676 C CA . ASN A 1 88 ? -7.027 -18.544 21.421 1.00 93.19 88 ASN A CA 1
ATOM 677 C C . ASN A 1 88 ? -7.515 -18.598 19.964 1.00 93.19 88 ASN A C 1
ATOM 679 O O . ASN A 1 88 ? -7.298 -19.584 19.263 1.00 93.19 88 ASN A O 1
ATOM 683 N N . ARG A 1 89 ? -8.225 -17.553 19.527 1.00 96.69 89 ARG A N 1
ATOM 684 C CA . ARG A 1 89 ? -8.750 -17.469 18.164 1.00 96.69 89 ARG A CA 1
ATOM 685 C C . ARG A 1 89 ? -7.686 -16.903 17.225 1.00 96.69 89 ARG A C 1
ATOM 687 O O . ARG A 1 89 ? -7.217 -15.796 17.500 1.00 96.69 89 ARG A O 1
ATOM 694 N N . PRO A 1 90 ? -7.310 -17.620 16.153 1.00 96.69 90 PRO A N 1
ATOM 695 C CA . PRO A 1 90 ? -6.554 -17.033 15.055 1.00 96.69 90 PRO A CA 1
ATOM 696 C C . PRO A 1 90 ? -7.359 -15.893 14.428 1.00 96.69 90 PRO A C 1
ATOM 698 O O . PRO A 1 90 ? -8.565 -16.028 14.232 1.00 96.69 90 PRO A O 1
ATOM 701 N N . ALA A 1 91 ? -6.699 -14.776 14.155 1.00 97.50 91 ALA A N 1
ATOM 702 C CA . ALA A 1 91 ? -7.319 -13.556 13.662 1.00 97.50 91 ALA A CA 1
ATOM 703 C C . ALA A 1 91 ? -6.318 -12.746 12.829 1.00 97.50 91 ALA A C 1
ATOM 705 O O . ALA A 1 91 ? -5.131 -13.081 12.756 1.00 97.50 91 ALA A O 1
ATOM 706 N N . TYR A 1 92 ? -6.788 -11.644 12.252 1.00 98.00 92 TYR A N 1
ATOM 707 C CA . TYR A 1 92 ? -5.950 -10.675 11.557 1.00 98.00 92 TYR A CA 1
ATOM 708 C C . TYR A 1 92 ? -6.144 -9.276 12.130 1.00 98.00 92 TYR A C 1
ATOM 710 O O . TYR A 1 92 ? -7.262 -8.865 12.434 1.00 98.00 92 TYR A O 1
ATOM 718 N N . MET A 1 93 ? -5.051 -8.533 12.263 1.00 98.19 93 MET A N 1
ATOM 719 C CA . MET A 1 93 ? -5.098 -7.085 12.403 1.00 98.19 93 MET A CA 1
ATOM 720 C C . MET A 1 93 ? -4.977 -6.462 11.012 1.00 98.19 93 MET A C 1
ATOM 722 O O . MET A 1 93 ? -3.939 -6.611 10.370 1.00 98.19 93 MET A O 1
ATOM 726 N N . LEU A 1 94 ? -6.019 -5.764 10.568 1.00 98.50 94 LEU A N 1
ATOM 727 C CA . LEU A 1 94 ? -5.985 -4.920 9.378 1.00 98.50 94 LEU A CA 1
ATOM 728 C C . LEU A 1 94 ? -5.498 -3.527 9.786 1.00 98.50 94 LEU A C 1
ATOM 730 O O . LEU A 1 94 ? -6.117 -2.891 10.642 1.00 98.50 94 LEU A O 1
ATOM 734 N N . GLN A 1 95 ? -4.409 -3.070 9.173 1.00 98.69 95 GLN A N 1
ATOM 735 C CA . GLN A 1 95 ? -3.858 -1.727 9.326 1.00 98.69 95 GLN A CA 1
ATOM 736 C C . GLN A 1 95 ? -3.956 -0.976 7.997 1.00 98.69 95 GLN A C 1
ATOM 738 O O . GLN A 1 95 ? -3.608 -1.516 6.948 1.00 98.69 95 GLN A O 1
ATOM 743 N N . VAL A 1 96 ? -4.410 0.274 8.049 1.00 98.62 96 VAL A N 1
ATOM 744 C CA . VAL A 1 96 ? -4.542 1.165 6.892 1.00 98.62 96 VAL A CA 1
ATOM 745 C C . VAL A 1 96 ? -3.834 2.475 7.204 1.00 98.62 96 VAL A C 1
ATOM 747 O O . VAL A 1 96 ? -4.104 3.089 8.235 1.00 98.62 96 VAL A O 1
ATOM 750 N N . ILE A 1 97 ? -2.956 2.923 6.311 1.00 98.50 97 ILE A N 1
ATOM 751 C CA . ILE A 1 97 ? -2.291 4.226 6.408 1.00 98.50 97 ILE A CA 1
ATOM 752 C C . ILE A 1 97 ? -2.960 5.165 5.413 1.00 98.50 97 ILE A C 1
ATOM 754 O O . ILE A 1 97 ? -3.122 4.829 4.240 1.00 98.50 97 ILE A O 1
ATOM 758 N N . CYS A 1 98 ? -3.347 6.358 5.850 1.00 98.06 98 CYS A N 1
ATOM 759 C CA . CYS A 1 98 ? -4.035 7.313 4.992 1.00 98.06 98 CYS A CA 1
ATOM 760 C C . CYS A 1 98 ? -3.713 8.763 5.334 1.00 98.06 98 CYS A C 1
ATOM 762 O O . CYS A 1 98 ? -3.157 9.073 6.387 1.00 98.06 98 CYS A O 1
ATOM 764 N N . ARG A 1 99 ? -4.052 9.663 4.410 1.00 96.19 99 ARG A N 1
ATOM 765 C CA . ARG A 1 99 ? -4.046 11.097 4.695 1.00 96.19 99 ARG A CA 1
ATOM 766 C C . ARG A 1 99 ? -5.275 11.461 5.528 1.00 96.19 99 ARG A C 1
ATOM 768 O O . ARG A 1 99 ? -6.320 10.821 5.398 1.00 96.19 99 ARG A O 1
ATOM 775 N N . GLU A 1 100 ? -5.159 12.500 6.346 1.00 94.56 100 GLU A N 1
ATOM 776 C CA . GLU A 1 100 ? -6.223 12.955 7.251 1.00 94.56 100 GLU A CA 1
ATOM 777 C C . GLU A 1 100 ? -7.552 13.203 6.511 1.00 94.56 100 GLU A C 1
ATOM 779 O O . GLU A 1 100 ? -8.621 12.810 6.978 1.00 94.56 100 GLU A O 1
ATOM 784 N N . GLU A 1 101 ? -7.501 13.784 5.311 1.00 96.12 101 GLU A N 1
ATOM 785 C CA . GLU A 1 101 ? -8.679 14.075 4.492 1.00 96.12 101 GLU A CA 1
ATOM 786 C C . GLU A 1 101 ? -9.413 12.820 3.995 1.00 96.12 101 GLU A C 1
ATOM 788 O O . GLU A 1 101 ? -10.614 12.877 3.725 1.00 96.12 101 GLU A O 1
ATOM 793 N N . LYS A 1 102 ? -8.717 11.679 3.907 1.00 97.88 102 LYS A N 1
ATOM 794 C CA . LYS A 1 102 ? -9.271 10.385 3.479 1.00 97.88 102 LYS A CA 1
ATOM 795 C C . LYS A 1 102 ? -9.765 9.522 4.630 1.00 97.88 102 LYS A C 1
ATOM 797 O O . LYS A 1 102 ? -10.479 8.547 4.407 1.00 97.88 102 LYS A O 1
ATOM 802 N N . GLN A 1 103 ? -9.447 9.901 5.860 1.00 97.62 103 GLN A N 1
ATOM 803 C CA . GLN A 1 103 ? -9.679 9.084 7.040 1.00 97.62 103 GLN A CA 1
ATOM 804 C C . GLN A 1 103 ? -11.141 8.628 7.180 1.00 97.62 103 GLN A C 1
ATOM 806 O O . GLN A 1 103 ? -11.410 7.436 7.276 1.00 97.62 103 GLN A O 1
ATOM 811 N N . LYS A 1 104 ? -12.107 9.557 7.138 1.00 98.00 104 LYS A N 1
ATOM 812 C CA . LYS A 1 104 ? -13.536 9.228 7.324 1.00 98.00 104 LYS A CA 1
ATOM 813 C C . LYS A 1 104 ? -14.093 8.308 6.236 1.00 98.00 104 LYS A C 1
ATOM 815 O O . LYS A 1 104 ? -14.954 7.482 6.521 1.00 98.00 104 LYS A O 1
ATOM 820 N N . GLU A 1 105 ? -13.627 8.474 5.001 1.00 98.50 105 GLU A N 1
ATOM 821 C CA . GLU A 1 105 ? -14.029 7.641 3.864 1.00 98.50 105 GLU A CA 1
ATOM 822 C C . GLU A 1 105 ? -13.545 6.198 4.063 1.00 98.50 105 GLU A C 1
ATOM 824 O O . GLU A 1 105 ? -14.327 5.255 3.950 1.00 98.50 105 GLU A O 1
ATOM 829 N N . LEU A 1 106 ? -12.280 6.033 4.453 1.00 98.62 106 LEU A N 1
ATOM 830 C CA . LEU A 1 106 ? -11.669 4.724 4.674 1.00 98.62 106 LEU A CA 1
ATOM 831 C C . LEU A 1 106 ? -12.212 4.019 5.924 1.00 98.62 106 LEU A C 1
ATOM 833 O O . LEU A 1 106 ? -12.408 2.807 5.894 1.00 98.62 106 LEU A O 1
ATOM 837 N N . GLU A 1 107 ? -12.537 4.757 6.991 1.00 98.38 107 GLU A N 1
ATOM 838 C CA . GLU A 1 107 ? -13.253 4.208 8.153 1.00 98.38 107 GLU A CA 1
ATOM 839 C C . GLU A 1 107 ? -14.591 3.579 7.734 1.00 98.38 107 GLU A C 1
ATOM 841 O O . GLU A 1 107 ? -14.917 2.471 8.158 1.00 98.38 107 GLU A O 1
ATOM 846 N N . ALA A 1 108 ? -15.352 4.253 6.865 1.00 98.56 108 ALA A N 1
ATOM 847 C CA . ALA A 1 108 ? -16.632 3.743 6.383 1.00 98.56 108 ALA A CA 1
ATOM 848 C C . ALA A 1 108 ? -16.475 2.474 5.529 1.00 98.56 108 ALA A C 1
ATOM 850 O O . ALA A 1 108 ? -17.285 1.557 5.652 1.00 98.56 108 ALA A O 1
ATOM 851 N N . ILE A 1 109 ? -15.434 2.400 4.693 1.00 98.50 109 ILE A N 1
ATOM 852 C CA . ILE A 1 109 ? -15.116 1.195 3.912 1.00 98.50 109 ILE A CA 1
ATOM 853 C C . ILE A 1 109 ? -14.747 0.045 4.847 1.00 98.50 109 ILE A C 1
ATOM 855 O O . ILE A 1 109 ? -15.294 -1.044 4.713 1.00 98.50 109 ILE A O 1
ATOM 859 N N . LEU A 1 110 ? -13.891 0.291 5.840 1.00 98.25 110 LEU A N 1
ATOM 860 C CA . LEU A 1 110 ? -13.476 -0.728 6.802 1.00 98.25 110 LEU A CA 1
ATOM 861 C C . LEU A 1 110 ? -14.681 -1.319 7.548 1.00 98.25 110 LEU A C 1
ATOM 863 O O . LEU A 1 110 ? -14.791 -2.538 7.646 1.00 98.25 110 LEU A O 1
ATOM 867 N N . PHE A 1 111 ? -15.624 -0.493 8.007 1.00 98.44 111 PHE A N 1
ATOM 868 C CA . PHE A 1 111 ? -16.849 -0.989 8.649 1.00 98.44 111 PHE A CA 1
ATOM 869 C C . PHE A 1 111 ? -17.817 -1.695 7.697 1.00 98.44 111 PHE A C 1
ATOM 871 O O . PHE A 1 111 ? -18.585 -2.545 8.136 1.00 98.44 111 PHE A O 1
ATOM 878 N N . ARG A 1 112 ? -17.827 -1.327 6.414 1.00 98.38 112 ARG A N 1
ATOM 879 C CA . ARG A 1 112 ? -18.727 -1.922 5.421 1.00 98.38 112 ARG A CA 1
ATOM 880 C C . ARG A 1 112 ? -18.231 -3.281 4.937 1.00 98.38 112 ARG A C 1
ATOM 882 O O . ARG A 1 112 ? -19.035 -4.193 4.790 1.00 98.38 112 ARG A O 1
ATOM 889 N N . GLU A 1 113 ? -16.931 -3.395 4.680 1.00 98.25 113 GLU A N 1
ATOM 890 C CA . GLU A 1 113 ? -16.335 -4.577 4.046 1.00 98.25 113 GLU A CA 1
ATOM 891 C C . GLU A 1 113 ? -15.820 -5.610 5.055 1.00 98.25 113 GLU A C 1
ATOM 893 O O . GLU A 1 113 ? -15.545 -6.754 4.691 1.00 98.25 113 GLU A O 1
ATOM 898 N N . THR A 1 114 ? -15.713 -5.246 6.334 1.00 98.00 114 THR A N 1
ATOM 899 C CA . THR A 1 114 ? -15.302 -6.166 7.403 1.00 98.00 114 THR A CA 1
ATOM 900 C C . THR A 1 114 ? -16.423 -6.388 8.413 1.00 98.00 114 THR A C 1
ATOM 902 O O . THR A 1 114 ? -17.402 -5.652 8.475 1.00 98.00 114 THR A O 1
ATOM 905 N N . THR A 1 115 ? -16.261 -7.403 9.251 1.00 97.25 115 THR A N 1
ATOM 906 C CA . THR A 1 115 ? -17.132 -7.686 10.404 1.00 97.25 115 THR A CA 1
ATOM 907 C C . THR A 1 115 ? -16.822 -6.809 11.619 1.00 97.25 115 THR A C 1
ATOM 909 O O . THR A 1 115 ? -17.414 -6.979 12.689 1.00 97.25 115 THR A O 1
ATOM 912 N N . SER A 1 116 ? -15.873 -5.880 11.487 1.00 97.12 116 SER A N 1
ATOM 913 C CA . SER A 1 116 ? -15.426 -5.060 12.596 1.00 97.12 116 SER A CA 1
ATOM 914 C C . SER A 1 116 ? -16.548 -4.197 13.166 1.00 97.12 116 SER A C 1
ATOM 916 O O . SER A 1 116 ? -17.275 -3.512 12.453 1.00 97.12 116 SER A O 1
ATOM 918 N N . ILE A 1 117 ? -16.628 -4.168 14.494 1.00 97.00 117 ILE A N 1
ATOM 919 C CA . ILE A 1 117 ? -17.519 -3.279 15.251 1.00 97.00 117 ILE A CA 1
ATOM 920 C C . ILE A 1 117 ? -16.796 -2.036 15.785 1.00 97.00 117 ILE A C 1
ATOM 922 O O . ILE A 1 117 ? -17.408 -1.198 16.446 1.00 97.00 117 ILE A O 1
ATOM 926 N N . GLY A 1 118 ? -15.484 -1.927 15.562 1.00 97.81 118 GLY A N 1
ATOM 927 C CA . GLY A 1 118 ? -14.687 -0.807 16.049 1.00 97.81 118 GLY A CA 1
ATOM 928 C C . GLY A 1 118 ? -13.265 -0.791 15.497 1.00 97.81 118 GLY A C 1
ATOM 929 O O . GLY A 1 118 ? -12.656 -1.829 15.242 1.00 97.81 118 GLY A O 1
ATOM 930 N N . LEU A 1 119 ? -12.699 0.405 15.378 1.00 98.19 119 LEU A N 1
ATOM 931 C CA . LEU A 1 119 ? -11.311 0.611 14.971 1.00 98.19 119 LEU A CA 1
ATOM 932 C C . LEU A 1 119 ? -10.600 1.567 15.925 1.00 98.19 119 LEU A C 1
ATOM 934 O O . LEU A 1 119 ? -11.228 2.368 16.623 1.00 98.19 119 LEU A O 1
ATOM 938 N N . ARG A 1 120 ? -9.276 1.468 15.953 1.00 98.38 120 ARG A N 1
ATOM 939 C CA . ARG A 1 120 ? -8.374 2.422 16.596 1.00 98.38 120 ARG A CA 1
ATOM 940 C C . ARG A 1 120 ? -7.808 3.336 15.522 1.00 98.38 120 ARG A C 1
ATOM 942 O O . ARG A 1 120 ? -7.603 2.898 14.394 1.00 98.38 120 ARG A O 1
ATOM 949 N N . ARG A 1 121 ? -7.547 4.587 15.889 1.00 97.75 121 ARG A N 1
ATOM 950 C CA . ARG A 1 121 ? -6.872 5.547 15.020 1.00 97.75 121 ARG A CA 1
ATOM 951 C C . ARG A 1 121 ? -5.888 6.395 15.793 1.00 97.75 121 ARG A C 1
ATOM 953 O O . ARG A 1 121 ? -6.158 6.742 16.944 1.00 97.75 121 ARG A O 1
ATOM 960 N N . TYR A 1 122 ? -4.787 6.737 15.152 1.00 97.50 122 TYR A N 1
ATOM 961 C CA . TYR A 1 122 ? -3.780 7.631 15.700 1.00 97.50 122 TYR A CA 1
ATOM 962 C C . TYR A 1 122 ? -3.009 8.302 14.564 1.00 97.50 122 TYR A C 1
ATOM 964 O O . TYR A 1 122 ? -2.981 7.808 13.436 1.00 97.50 122 TYR A O 1
ATOM 972 N N . ARG A 1 123 ? -2.445 9.473 14.860 1.00 96.44 123 ARG A N 1
ATOM 973 C CA . ARG A 1 123 ? -1.628 10.231 13.916 1.00 96.44 123 ARG A CA 1
ATOM 974 C C . ARG A 1 123 ? -0.164 9.928 14.167 1.00 96.44 123 ARG A C 1
ATOM 976 O O . ARG A 1 123 ? 0.256 9.931 15.319 1.00 96.44 123 ARG A O 1
ATOM 983 N N . GLU A 1 124 ? 0.581 9.734 13.093 1.00 95.81 124 GLU A N 1
ATOM 984 C CA . GLU A 1 124 ? 2.022 9.511 13.126 1.00 95.81 124 GLU A CA 1
ATOM 985 C C . GLU A 1 124 ? 2.733 10.495 12.204 1.00 95.81 124 GLU A C 1
ATOM 987 O O . GLU A 1 124 ? 2.226 10.853 11.137 1.00 95.81 124 GLU A O 1
ATOM 992 N N . GLU A 1 125 ? 3.920 10.922 12.623 1.00 94.81 125 GLU A N 1
ATOM 993 C CA . GLU A 1 125 ? 4.859 11.632 11.759 1.00 94.81 125 GLU A CA 1
ATOM 994 C C . GLU A 1 125 ? 5.523 10.626 10.814 1.00 94.81 125 GLU A C 1
ATOM 996 O O . GLU A 1 125 ? 5.859 9.508 11.211 1.00 94.81 125 GLU A O 1
ATOM 1001 N N . ARG A 1 126 ? 5.757 11.021 9.563 1.00 91.19 126 ARG A N 1
ATOM 1002 C CA . ARG A 1 126 ? 6.579 10.237 8.644 1.00 91.19 126 ARG A CA 1
ATOM 1003 C C . ARG A 1 126 ? 7.573 11.113 7.907 1.00 91.19 126 ARG A C 1
ATOM 1005 O O . ARG A 1 126 ? 7.294 12.246 7.529 1.00 91.19 126 ARG A O 1
ATOM 1012 N N . GLU A 1 127 ? 8.728 10.530 7.640 1.00 89.19 127 GLU A N 1
ATOM 1013 C CA . GLU A 1 127 ? 9.749 11.132 6.798 1.00 89.19 127 GLU A CA 1
ATOM 1014 C C . GLU A 1 127 ? 9.736 10.443 5.434 1.00 89.19 127 GLU A C 1
ATOM 1016 O O . GLU A 1 127 ? 9.761 9.214 5.332 1.00 89.19 127 GLU A O 1
ATOM 1021 N N . ILE A 1 128 ? 9.656 11.237 4.368 1.00 87.44 128 ILE A N 1
ATOM 1022 C CA . ILE A 1 128 ? 9.634 10.734 2.996 1.00 87.44 128 ILE A CA 1
ATOM 1023 C C . ILE A 1 128 ? 10.832 11.314 2.266 1.00 87.44 128 ILE A C 1
ATOM 1025 O O . ILE A 1 128 ? 10.966 12.530 2.148 1.00 87.44 128 ILE A O 1
ATOM 1029 N N . LEU A 1 129 ? 11.669 10.441 1.708 1.00 89.25 129 LEU A N 1
ATOM 1030 C CA . LEU A 1 129 ? 12.748 10.890 0.839 1.00 89.25 129 LEU A CA 1
ATOM 1031 C C . LEU A 1 129 ? 12.182 11.573 -0.414 1.00 89.25 129 LEU A C 1
ATOM 1033 O O . LEU A 1 129 ? 11.253 11.032 -1.037 1.00 89.25 129 LEU A O 1
ATOM 1037 N N . PRO A 1 130 ? 12.751 12.722 -0.824 1.00 86.50 130 PRO A N 1
ATOM 1038 C CA . PRO A 1 130 ? 12.386 13.345 -2.081 1.00 86.50 130 PRO A CA 1
ATOM 1039 C C . PRO A 1 130 ? 12.671 12.363 -3.214 1.00 86.50 130 PRO A C 1
ATOM 1041 O O . PRO A 1 130 ? 13.697 11.676 -3.244 1.00 86.50 130 PRO A O 1
ATOM 1044 N N . ARG A 1 131 ? 11.724 12.281 -4.145 1.00 90.94 131 ARG A N 1
ATOM 1045 C CA . ARG A 1 131 ? 11.804 11.361 -5.271 1.00 90.94 131 ARG A CA 1
ATOM 1046 C C . ARG A 1 131 ? 11.397 12.034 -6.563 1.00 90.94 131 ARG A C 1
ATOM 1048 O O . ARG A 1 131 ? 10.417 12.776 -6.604 1.00 90.94 131 ARG A O 1
ATOM 1055 N N . THR A 1 132 ? 12.124 11.722 -7.620 1.00 93.19 132 THR A N 1
ATOM 1056 C CA . THR A 1 132 ? 11.780 12.080 -8.995 1.00 93.19 132 THR A CA 1
ATOM 1057 C C . THR A 1 132 ? 11.527 10.813 -9.799 1.00 93.19 132 THR A C 1
ATOM 1059 O O . THR A 1 132 ? 11.737 9.695 -9.320 1.00 93.19 132 THR A O 1
ATOM 1062 N N . PHE A 1 133 ? 11.017 10.981 -11.014 1.00 93.44 133 PHE A N 1
ATOM 1063 C CA . PHE A 1 133 ? 10.771 9.870 -11.918 1.00 93.44 133 PHE A CA 1
ATOM 1064 C C . PHE A 1 133 ? 11.521 10.092 -13.221 1.00 93.44 133 PHE A C 1
ATOM 1066 O O . PHE A 1 133 ? 11.533 11.205 -13.747 1.00 93.44 133 PHE A O 1
ATOM 1073 N N . ALA A 1 134 ? 12.111 9.023 -13.737 1.00 94.69 134 ALA A N 1
ATOM 1074 C CA . ALA A 1 134 ? 12.682 8.963 -15.072 1.00 94.69 134 ALA A CA 1
ATOM 1075 C C . ALA A 1 134 ? 12.072 7.787 -15.838 1.00 94.69 134 ALA A C 1
ATOM 1077 O O . ALA A 1 134 ? 11.469 6.893 -15.245 1.00 94.69 134 ALA A O 1
ATOM 1078 N N . GLU A 1 135 ? 12.231 7.788 -17.152 1.00 96.50 135 GLU A N 1
ATOM 1079 C CA . GLU A 1 135 ? 11.877 6.665 -18.013 1.00 96.50 135 GLU A CA 1
ATOM 1080 C C . GLU A 1 135 ? 13.146 6.187 -18.712 1.00 96.50 135 GLU A C 1
ATOM 1082 O O . GLU A 1 135 ? 13.909 7.002 -19.235 1.00 96.50 135 GLU A O 1
ATOM 1087 N N . VAL A 1 136 ? 13.371 4.876 -18.708 1.00 96.19 136 VAL A N 1
ATOM 1088 C CA . VAL A 1 136 ? 14.455 4.237 -19.457 1.00 96.19 136 VAL A CA 1
ATOM 1089 C C . VAL A 1 136 ? 13.867 3.324 -20.522 1.00 96.19 136 VAL A C 1
ATOM 1091 O O . VAL A 1 136 ? 12.816 2.716 -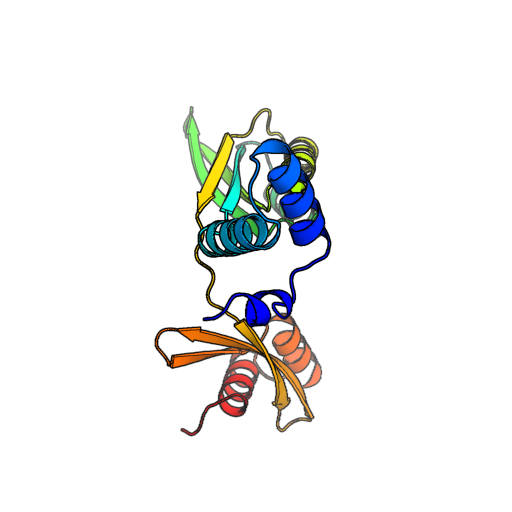20.322 1.00 96.19 136 VAL A O 1
ATOM 1094 N N . CYS A 1 137 ? 14.553 3.235 -21.657 1.00 96.25 137 CYS A N 1
ATOM 1095 C CA . CYS A 1 137 ? 14.215 2.307 -22.728 1.00 96.25 137 CYS A CA 1
ATOM 1096 C C . CYS A 1 137 ? 15.130 1.086 -22.617 1.00 96.25 137 CYS A C 1
ATOM 1098 O O . CYS A 1 137 ? 16.351 1.241 -22.678 1.00 96.25 137 CYS A O 1
ATOM 1100 N N . LEU A 1 138 ? 14.552 -0.102 -22.440 1.00 94.56 138 LEU A N 1
ATOM 1101 C CA . LEU A 1 138 ? 15.294 -1.360 -22.466 1.00 94.56 138 LEU A CA 1
ATOM 1102 C C . LEU A 1 138 ? 15.880 -1.599 -23.861 1.00 94.56 138 LEU A C 1
ATOM 1104 O O . LEU A 1 138 ? 15.402 -1.060 -24.860 1.00 94.56 138 LEU A O 1
ATOM 1108 N N . ARG A 1 139 ? 16.880 -2.477 -23.963 1.00 89.44 139 ARG A N 1
ATOM 1109 C CA . ARG A 1 139 ? 17.490 -2.864 -25.251 1.00 89.44 139 ARG A CA 1
ATOM 1110 C C . ARG A 1 139 ? 16.486 -3.477 -26.226 1.00 89.44 139 ARG A C 1
ATOM 1112 O O . ARG A 1 139 ? 16.693 -3.425 -27.434 1.00 89.44 139 ARG A O 1
ATOM 1119 N N . THR A 1 140 ? 15.425 -4.064 -25.688 1.00 87.81 140 THR A N 1
ATOM 1120 C CA . THR A 1 140 ? 14.324 -4.687 -26.422 1.00 87.81 140 THR A CA 1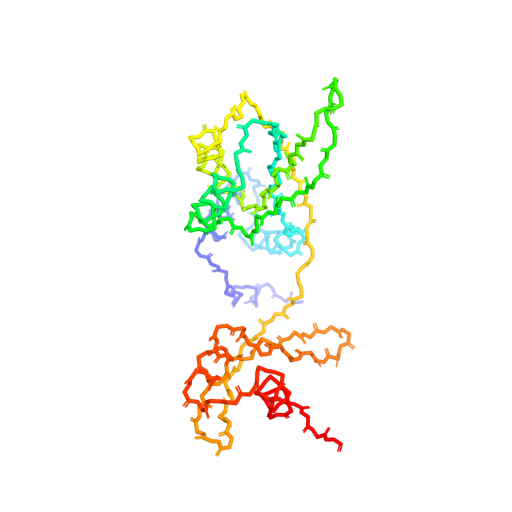
ATOM 1121 C C . THR A 1 140 ? 13.224 -3.693 -26.825 1.00 87.81 140 THR A C 1
ATOM 1123 O O . THR A 1 140 ? 12.386 -4.033 -27.653 1.00 87.81 140 THR A O 1
ATOM 1126 N N . GLY A 1 141 ? 13.292 -2.437 -26.362 1.00 90.81 141 GLY A N 1
ATOM 1127 C CA . GLY A 1 141 ? 12.421 -1.333 -26.783 1.00 90.81 141 GLY A CA 1
ATOM 1128 C C . GLY A 1 141 ? 11.307 -0.968 -25.798 1.00 90.81 141 GLY A C 1
ATOM 1129 O O . GLY A 1 141 ? 10.687 0.086 -25.951 1.00 90.81 141 GLY A O 1
ATOM 1130 N N . GLU A 1 142 ? 11.059 -1.787 -24.776 1.00 94.69 142 GLU A N 1
ATOM 1131 C CA . GLU A 1 142 ? 10.061 -1.509 -23.747 1.00 94.69 142 GLU A CA 1
ATOM 1132 C C . GLU A 1 142 ? 10.529 -0.389 -22.817 1.00 94.69 142 GLU A C 1
ATOM 1134 O O . GLU A 1 142 ? 11.718 -0.205 -22.543 1.00 94.69 142 GLU A O 1
ATOM 1139 N N . LYS A 1 143 ? 9.565 0.365 -22.294 1.00 95.69 143 LYS A N 1
ATOM 1140 C CA . LYS A 1 143 ? 9.816 1.502 -21.413 1.00 95.69 143 LYS A CA 1
ATOM 1141 C C . LYS A 1 143 ? 9.551 1.122 -19.969 1.00 95.69 143 LYS A C 1
ATOM 1143 O O . LYS A 1 143 ? 8.485 0.603 -19.642 1.00 95.69 143 LYS A O 1
ATOM 1148 N N . VAL A 1 144 ? 10.502 1.435 -19.100 1.00 97.44 144 VAL A N 1
ATOM 1149 C CA . VAL A 1 144 ? 10.388 1.200 -17.661 1.00 97.44 144 VAL A CA 1
ATOM 1150 C C . VAL A 1 144 ? 10.512 2.528 -16.931 1.00 97.44 144 VAL A C 1
ATOM 1152 O O . VAL A 1 144 ? 11.459 3.289 -17.141 1.00 97.44 144 VAL A O 1
ATOM 1155 N N . ARG A 1 145 ? 9.542 2.814 -16.059 1.00 97.56 145 ARG A N 1
ATOM 1156 C CA . ARG A 1 145 ? 9.573 3.999 -15.202 1.00 97.56 145 ARG A CA 1
ATOM 1157 C C . ARG A 1 145 ? 10.432 3.706 -13.983 1.00 97.56 145 ARG A C 1
ATOM 1159 O O . ARG A 1 145 ? 10.324 2.646 -13.376 1.00 97.56 145 ARG A O 1
ATOM 1166 N N . ILE A 1 146 ? 11.281 4.651 -13.616 1.00 96.75 146 ILE A N 1
ATOM 1167 C CA . ILE A 1 146 ? 12.223 4.538 -12.508 1.00 96.75 146 ILE A CA 1
ATOM 1168 C C . ILE A 1 146 ? 11.884 5.602 -11.479 1.00 96.75 146 ILE A C 1
ATOM 1170 O O . ILE A 1 146 ? 11.855 6.791 -11.793 1.00 96.75 146 ILE A O 1
ATOM 1174 N N . LYS A 1 147 ? 11.671 5.181 -10.235 1.00 95.69 147 LYS A N 1
ATOM 1175 C CA . LYS A 1 147 ? 11.634 6.071 -9.075 1.00 95.69 147 LYS A CA 1
ATOM 1176 C C . LYS A 1 147 ? 13.068 6.307 -8.606 1.00 95.69 147 LYS A C 1
ATOM 1178 O O . LYS A 1 147 ? 13.748 5.359 -8.218 1.00 95.69 147 LYS A O 1
ATOM 1183 N N . ILE A 1 148 ? 13.507 7.560 -8.637 1.00 94.56 148 ILE A N 1
ATOM 1184 C CA . ILE A 1 148 ? 14.842 7.981 -8.210 1.00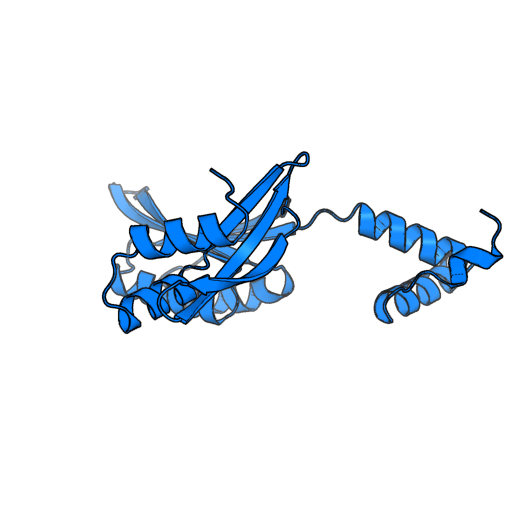 94.56 148 ILE A CA 1
ATOM 1185 C C . ILE A 1 148 ? 14.706 8.663 -6.857 1.00 94.56 148 ILE A C 1
ATOM 1187 O O . ILE A 1 148 ? 14.039 9.690 -6.760 1.00 94.56 148 ILE A O 1
ATOM 1191 N N . CYS A 1 149 ? 15.329 8.101 -5.829 1.00 92.88 149 CYS A N 1
ATOM 1192 C CA . CYS A 1 149 ? 15.409 8.712 -4.504 1.00 92.88 149 CYS A CA 1
ATOM 1193 C C . CYS A 1 149 ? 16.839 9.194 -4.256 1.00 92.88 149 CYS A C 1
ATOM 1195 O O . CYS A 1 149 ? 17.786 8.513 -4.644 1.00 92.88 149 CYS A O 1
ATOM 1197 N N . GLU A 1 150 ? 17.000 10.327 -3.578 1.00 89.19 150 GLU A N 1
ATOM 1198 C CA . GLU A 1 150 ? 18.309 10.820 -3.145 1.00 89.19 150 GLU A CA 1
ATOM 1199 C C . GLU A 1 150 ? 18.364 10.893 -1.619 1.00 89.19 150 GLU A C 1
ATOM 1201 O O . GLU A 1 150 ? 17.458 11.429 -0.979 1.00 89.19 150 GLU A O 1
ATOM 1206 N N . HIS A 1 151 ? 19.422 10.337 -1.033 1.00 88.69 151 HIS A N 1
ATOM 1207 C CA . HIS A 1 151 ? 19.657 10.372 0.405 1.00 88.69 151 HIS A CA 1
ATOM 1208 C C . HIS A 1 151 ? 21.160 10.451 0.682 1.00 88.69 151 HIS A C 1
ATOM 1210 O O . HIS A 1 151 ? 21.931 9.654 0.156 1.00 88.69 151 HIS A O 1
ATOM 1216 N N . HIS A 1 152 ? 21.591 11.448 1.463 1.00 88.81 152 HIS A N 1
ATOM 1217 C CA . HIS A 1 152 ? 23.009 11.725 1.748 1.00 88.81 152 HIS A CA 1
ATOM 1218 C C . HIS A 1 152 ? 23.915 11.797 0.498 1.00 88.81 152 HIS A C 1
ATOM 1220 O O . HIS A 1 152 ? 25.048 11.319 0.509 1.00 88.81 152 HIS A O 1
ATOM 1226 N N . GLY A 1 153 ? 23.417 12.385 -0.596 1.00 86.81 153 GLY A N 1
ATOM 1227 C CA . GLY A 1 153 ? 24.148 12.500 -1.865 1.00 86.81 153 GLY A CA 1
ATOM 1228 C C . GLY A 1 153 ? 24.268 11.190 -2.654 1.00 86.81 153 GLY A C 1
ATOM 1229 O O . GLY A 1 153 ? 24.893 11.169 -3.712 1.00 86.81 153 GLY A O 1
ATOM 1230 N N . GLN A 1 154 ? 23.662 10.102 -2.172 1.00 90.06 154 GLN A N 1
ATOM 1231 C CA . GLN A 1 154 ? 23.560 8.832 -2.883 1.00 90.06 154 GLN A CA 1
ATOM 1232 C C . GLN A 1 154 ? 22.195 8.721 -3.557 1.00 90.06 154 GLN A C 1
ATOM 1234 O O . GLN A 1 154 ? 21.158 8.990 -2.944 1.00 90.06 154 GLN A O 1
ATOM 1239 N N . LYS A 1 155 ? 22.199 8.310 -4.828 1.00 90.94 155 LYS A N 1
ATOM 1240 C CA . LYS A 1 155 ? 20.979 8.063 -5.599 1.00 90.94 155 LYS A CA 1
ATOM 1241 C C . LYS A 1 155 ? 20.643 6.582 -5.615 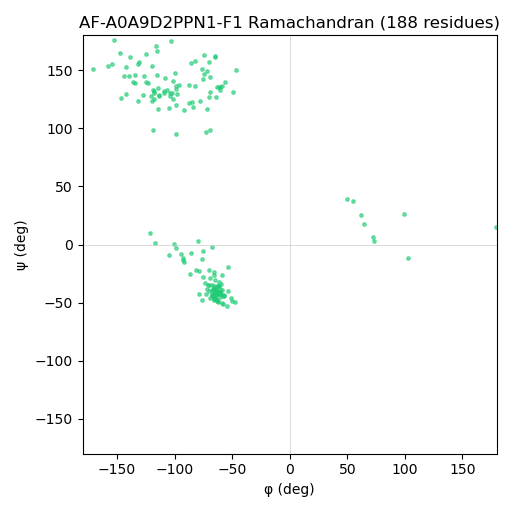1.00 90.94 155 LYS A C 1
ATOM 1243 O O . LYS A 1 155 ? 21.508 5.743 -5.850 1.00 90.94 155 LYS A O 1
ATOM 1248 N N . PHE A 1 156 ? 19.366 6.290 -5.422 1.00 92.12 156 PHE A N 1
ATOM 1249 C CA . PHE A 1 156 ? 18.795 4.954 -5.478 1.00 92.12 156 PHE A CA 1
ATOM 1250 C C . PHE A 1 156 ? 17.764 4.898 -6.600 1.00 92.12 156 PHE A C 1
ATOM 1252 O O . PHE A 1 156 ? 16.898 5.771 -6.695 1.00 92.12 156 PHE A O 1
ATOM 1259 N N . TYR A 1 157 ? 17.847 3.861 -7.429 1.00 94.19 157 TYR A N 1
ATOM 1260 C CA . TYR A 1 157 ? 17.018 3.692 -8.618 1.00 94.19 157 TYR A CA 1
ATOM 1261 C C . TYR A 1 157 ? 16.112 2.479 -8.438 1.00 94.19 157 TYR A C 1
ATOM 1263 O O . TYR A 1 157 ? 16.582 1.348 -8.321 1.00 94.19 157 TYR A O 1
ATOM 1271 N N . TYR A 1 158 ? 14.805 2.716 -8.415 1.00 95.19 158 TYR A N 1
ATOM 1272 C CA . TYR A 1 158 ? 13.797 1.680 -8.224 1.00 95.19 158 TYR A CA 1
ATOM 1273 C C . TYR A 1 158 ? 12.888 1.612 -9.452 1.00 95.19 158 TYR A C 1
ATOM 1275 O O . TYR A 1 158 ? 11.968 2.430 -9.565 1.00 95.19 158 TYR A O 1
ATOM 1283 N N . PRO A 1 159 ? 13.125 0.669 -10.378 1.00 96.56 159 PRO A N 1
ATOM 1284 C CA . PRO A 1 159 ? 12.159 0.331 -11.413 1.00 96.56 159 PRO A CA 1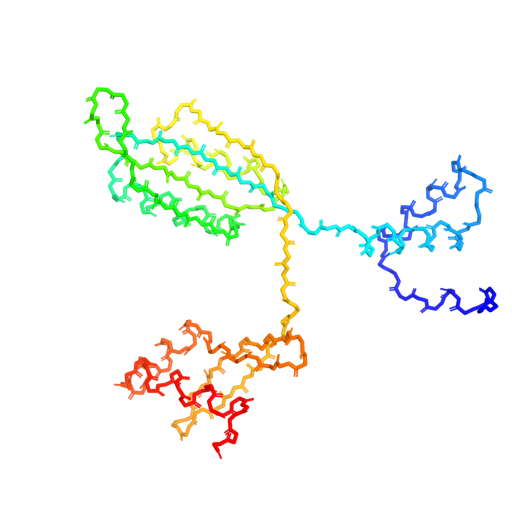
ATOM 1285 C C . PRO A 1 159 ? 10.754 0.087 -10.846 1.00 96.56 159 PRO A C 1
ATOM 1287 O O . PRO A 1 159 ? 10.569 -0.632 -9.864 1.00 96.56 159 PRO A O 1
ATOM 1290 N N . GLU A 1 160 ? 9.752 0.720 -11.448 1.00 96.44 160 GLU A N 1
ATOM 1291 C CA . GLU A 1 160 ? 8.369 0.678 -10.988 1.00 96.44 160 GLU A CA 1
ATOM 1292 C C . GLU A 1 160 ? 7.712 -0.644 -11.394 1.00 96.44 160 GLU A C 1
ATOM 1294 O O . GLU A 1 160 ? 7.649 -0.978 -12.581 1.00 96.44 160 GLU A O 1
ATOM 1299 N N . TYR A 1 161 ? 7.200 -1.374 -10.398 1.00 95.38 161 TYR A N 1
ATOM 1300 C CA . TYR A 1 161 ? 6.699 -2.744 -10.534 1.00 95.38 161 TYR A CA 1
ATOM 1301 C C . TYR A 1 161 ? 5.758 -2.947 -11.727 1.00 95.38 161 TYR A C 1
ATOM 1303 O O . TYR A 1 161 ? 5.984 -3.865 -12.512 1.00 95.38 161 TYR A O 1
ATOM 1311 N N . GLU A 1 162 ? 4.742 -2.095 -11.902 1.00 95.62 162 GLU A N 1
ATOM 1312 C CA . GLU A 1 162 ? 3.769 -2.273 -12.990 1.00 95.62 162 GLU A CA 1
ATOM 1313 C C . GLU A 1 162 ? 4.404 -2.093 -14.377 1.00 95.62 162 GLU A C 1
ATOM 1315 O O . GLU A 1 162 ? 4.082 -2.843 -15.297 1.00 95.62 162 GLU A O 1
ATOM 1320 N N . THR A 1 163 ? 5.372 -1.182 -14.528 1.00 97.25 163 THR A N 1
ATOM 1321 C CA . THR A 1 163 ? 6.089 -1.014 -15.807 1.00 97.25 163 THR A CA 1
ATOM 1322 C C . THR A 1 163 ? 7.046 -2.170 -16.091 1.00 97.25 163 THR A C 1
ATOM 1324 O O . THR A 1 163 ? 7.100 -2.656 -17.217 1.00 97.25 163 THR A O 1
ATOM 1327 N N . VAL A 1 164 ? 7.725 -2.695 -15.064 1.00 97.44 164 VAL A N 1
ATOM 1328 C CA . VAL A 1 164 ? 8.569 -3.896 -15.190 1.00 97.44 164 VAL A CA 1
ATOM 1329 C C . VAL A 1 164 ? 7.716 -5.107 -15.561 1.00 97.44 164 VAL A C 1
ATOM 1331 O O . VAL A 1 164 ? 8.041 -5.839 -16.487 1.00 97.44 164 VAL A O 1
ATOM 1334 N N . LYS A 1 165 ? 6.585 -5.302 -14.880 1.00 97.56 165 LYS A N 1
ATOM 1335 C CA . LYS A 1 165 ? 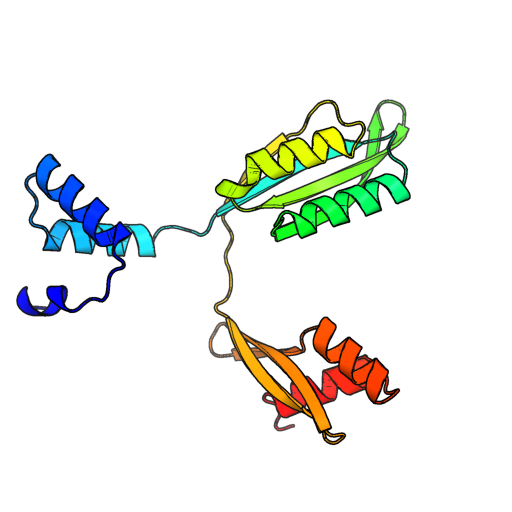5.635 -6.386 -15.150 1.00 97.56 165 LYS A CA 1
ATOM 1336 C C . LYS A 1 165 ? 5.065 -6.312 -16.566 1.00 97.56 165 LYS A C 1
ATOM 1338 O O . LYS A 1 165 ? 4.931 -7.355 -17.204 1.00 97.56 165 LYS A O 1
ATOM 1343 N N . ALA A 1 166 ? 4.737 -5.116 -17.058 1.00 96.94 166 ALA A N 1
ATOM 1344 C CA . ALA A 1 166 ? 4.308 -4.918 -18.441 1.00 96.94 166 ALA A CA 1
ATOM 1345 C C . ALA A 1 166 ? 5.419 -5.308 -19.430 1.00 96.94 166 ALA A C 1
ATOM 1347 O O . ALA A 1 166 ? 5.179 -6.140 -20.303 1.00 96.94 166 ALA A O 1
ATOM 1348 N N . ALA A 1 167 ? 6.645 -4.820 -19.218 1.00 96.81 167 ALA A N 1
ATOM 1349 C CA . ALA A 1 167 ? 7.798 -5.164 -20.048 1.00 96.81 167 ALA A CA 1
ATOM 1350 C C . ALA A 1 167 ? 8.114 -6.672 -20.033 1.00 96.81 167 ALA A C 1
ATOM 1352 O O . ALA A 1 167 ? 8.424 -7.252 -21.070 1.00 96.81 167 ALA A O 1
ATOM 1353 N N . CYS A 1 168 ? 7.973 -7.357 -18.893 1.00 96.94 168 CYS A N 1
ATOM 1354 C CA . CYS A 1 168 ? 8.105 -8.817 -18.821 1.00 96.94 168 CYS A CA 1
ATOM 1355 C C . CYS A 1 168 ? 7.043 -9.549 -19.643 1.00 96.94 168 CYS A C 1
ATOM 1357 O O . CYS A 1 168 ? 7.344 -10.559 -20.272 1.00 96.94 168 CYS A O 1
ATOM 1359 N N . ARG A 1 169 ? 5.793 -9.069 -19.628 1.00 96.38 169 ARG A N 1
ATOM 1360 C CA . ARG A 1 169 ? 4.699 -9.675 -20.403 1.00 96.38 169 ARG A CA 1
ATOM 1361 C C . ARG A 1 169 ? 4.896 -9.502 -21.905 1.00 96.38 169 ARG A C 1
ATOM 1363 O O . ARG A 1 169 ? 4.522 -10.397 -22.652 1.00 96.38 169 ARG A O 1
ATOM 1370 N N . GLU A 1 170 ? 5.466 -8.378 -22.323 1.00 95.25 170 GLU A N 1
ATOM 1371 C CA . GLU A 1 170 ? 5.746 -8.077 -23.728 1.00 95.25 170 GLU A CA 1
ATOM 1372 C C . GLU A 1 170 ? 6.972 -8.842 -24.247 1.00 95.25 170 GLU A C 1
ATOM 1374 O O . GLU A 1 170 ? 6.897 -9.514 -25.273 1.00 95.25 170 GLU A O 1
ATOM 1379 N N . SER A 1 171 ? 8.071 -8.817 -23.493 1.00 93.56 171 SER A N 1
ATOM 1380 C CA . SER A 1 171 ? 9.338 -9.449 -23.884 1.00 93.56 171 SER A CA 1
ATOM 1381 C C . SER A 1 171 ? 9.414 -10.955 -23.612 1.00 93.56 171 SER A C 1
ATOM 1383 O O . SER A 1 171 ? 10.270 -11.643 -24.166 1.00 93.56 171 SER A O 1
ATOM 1385 N N . GLY A 1 172 ? 8.590 -11.474 -22.695 1.00 95.00 172 GLY A N 1
ATOM 1386 C CA . GLY A 1 172 ? 8.711 -12.833 -22.155 1.00 95.00 172 GLY A CA 1
ATOM 1387 C C . GLY A 1 172 ? 9.895 -13.036 -21.195 1.00 95.00 172 GLY A C 1
ATOM 1388 O O . GLY A 1 172 ? 10.161 -14.169 -20.788 1.00 95.00 172 GLY A O 1
ATOM 1389 N N . ARG A 1 173 ? 10.619 -11.969 -20.830 1.00 96.56 173 ARG A N 1
ATOM 1390 C CA . ARG A 1 173 ? 11.813 -12.024 -19.968 1.00 96.56 173 ARG A CA 1
ATOM 1391 C C . ARG A 1 173 ? 11.454 -12.081 -18.486 1.00 96.56 173 ARG A C 1
ATOM 1393 O O . ARG A 1 173 ? 10.381 -11.654 -18.054 1.00 96.56 173 ARG A O 1
ATOM 1400 N N . ALA A 1 174 ? 12.386 -12.584 -17.680 1.00 97.25 174 ALA A N 1
ATOM 1401 C CA . ALA A 1 174 ? 12.193 -12.704 -16.239 1.00 97.25 174 ALA A CA 1
ATOM 1402 C C . ALA A 1 174 ? 12.168 -11.328 -15.548 1.00 97.25 174 ALA A C 1
ATOM 1404 O O . ALA A 1 174 ? 12.953 -10.443 -15.880 1.00 97.25 174 ALA A O 1
ATOM 1405 N N . PHE A 1 175 ? 11.329 -11.177 -14.513 1.00 97.06 175 PHE A N 1
ATOM 1406 C CA . PHE A 1 175 ? 11.201 -9.929 -13.741 1.00 97.06 175 PHE A CA 1
ATOM 1407 C C . PHE A 1 175 ? 12.543 -9.394 -13.249 1.00 97.06 175 PHE A C 1
ATOM 1409 O O . PHE A 1 175 ? 12.836 -8.214 -13.405 1.00 97.06 175 PHE A O 1
ATOM 1416 N N . ARG A 1 176 ? 13.373 -10.277 -12.684 1.00 96.69 176 ARG A N 1
ATOM 1417 C CA . ARG A 1 176 ? 14.686 -9.903 -12.156 1.00 96.69 176 ARG A CA 1
ATOM 1418 C C . ARG A 1 176 ? 15.599 -9.329 -13.239 1.00 96.69 176 ARG A C 1
ATOM 1420 O O . ARG A 1 176 ? 16.258 -8.330 -12.993 1.00 96.69 176 ARG A O 1
ATOM 1427 N N . GLU A 1 177 ? 15.594 -9.931 -14.422 1.00 96.31 177 GLU A N 1
ATOM 1428 C CA . GLU A 1 177 ? 16.425 -9.507 -15.549 1.00 96.31 177 GLU A CA 1
ATOM 1429 C C . GLU A 1 177 ? 16.014 -8.116 -16.052 1.00 96.31 177 GLU A C 1
ATOM 1431 O O . GLU A 1 177 ? 16.853 -7.229 -16.186 1.00 96.31 177 GLU A O 1
ATOM 1436 N N . VAL A 1 178 ? 14.709 -7.904 -16.254 1.00 96.81 178 VAL A N 1
ATOM 1437 C CA . VAL A 1 178 ? 14.150 -6.611 -16.679 1.00 96.81 178 VAL A CA 1
ATOM 1438 C C . VAL A 1 178 ? 14.402 -5.529 -15.628 1.00 96.81 178 VAL A C 1
ATOM 1440 O O . VAL A 1 178 ? 14.779 -4.409 -15.967 1.00 96.81 178 VAL A O 1
ATOM 1443 N N . TYR A 1 179 ? 14.220 -5.860 -14.348 1.00 96.44 179 TYR A N 1
ATOM 1444 C CA . TYR A 1 179 ? 14.453 -4.938 -13.240 1.00 96.44 179 TYR A CA 1
ATOM 1445 C C . TYR A 1 179 ? 15.927 -4.515 -13.157 1.00 96.44 179 TYR A C 1
ATOM 1447 O O . TYR A 1 179 ? 16.220 -3.324 -13.065 1.00 96.44 179 TYR A O 1
ATOM 1455 N N . GLU A 1 180 ? 16.859 -5.471 -13.205 1.00 95.19 180 GLU A N 1
ATOM 1456 C CA . GLU A 1 180 ? 18.299 -5.197 -13.132 1.00 95.19 180 GLU A CA 1
ATOM 1457 C C . GLU A 1 180 ? 18.786 -4.388 -14.346 1.00 95.19 180 GLU A C 1
ATOM 1459 O O . GLU A 1 180 ? 19.535 -3.426 -14.166 1.00 95.19 180 GLU A O 1
ATOM 1464 N N . GLU A 1 181 ? 18.316 -4.693 -15.563 1.00 95.62 181 GLU A N 1
ATOM 1465 C CA . GLU A 1 181 ? 18.630 -3.892 -16.755 1.00 95.62 181 GLU A CA 1
ATOM 1466 C C . GLU A 1 181 ? 18.108 -2.457 -16.627 1.00 95.62 181 GLU A C 1
ATOM 1468 O O . GLU A 1 181 ? 18.856 -1.506 -16.858 1.00 95.62 181 GLU A O 1
ATOM 1473 N N . ALA A 1 182 ? 16.843 -2.286 -16.233 1.00 95.81 182 ALA A N 1
ATOM 1474 C CA . ALA A 1 182 ? 16.235 -0.970 -16.080 1.00 95.81 182 ALA A CA 1
ATOM 1475 C C . ALA A 1 182 ? 16.970 -0.120 -15.031 1.00 95.81 182 ALA A C 1
ATOM 1477 O O . ALA A 1 182 ? 17.218 1.066 -15.250 1.00 95.81 182 ALA A O 1
ATOM 1478 N N . ALA A 1 183 ? 17.360 -0.726 -13.905 1.00 93.44 183 ALA A N 1
ATOM 1479 C CA . ALA A 1 183 ? 18.143 -0.055 -12.872 1.00 93.44 183 ALA A CA 1
ATOM 1480 C C . ALA A 1 183 ? 19.544 0.336 -13.375 1.00 93.44 183 ALA A C 1
ATOM 1482 O O . ALA A 1 183 ? 19.986 1.459 -13.127 1.00 93.44 183 ALA A O 1
ATOM 1483 N N . ALA A 1 184 ? 20.220 -0.546 -14.123 1.00 92.75 184 ALA A N 1
ATOM 1484 C CA . ALA A 1 184 ? 21.532 -0.261 -14.703 1.00 92.75 184 ALA A CA 1
ATOM 1485 C C . ALA A 1 184 ? 21.471 0.888 -15.723 1.00 92.75 184 ALA A C 1
ATOM 1487 O O . ALA A 1 184 ? 22.293 1.796 -15.679 1.00 92.75 184 ALA A O 1
ATOM 1488 N N . LEU A 1 185 ? 20.455 0.921 -16.587 1.00 93.94 185 LEU A N 1
ATOM 1489 C CA . LEU A 1 185 ? 20.269 2.007 -17.555 1.00 93.94 185 LEU A CA 1
ATOM 1490 C C . LEU A 1 185 ? 19.962 3.362 -16.898 1.00 93.94 185 LEU A C 1
ATOM 1492 O O . LEU A 1 185 ? 20.246 4.404 -17.485 1.00 93.94 185 LEU A O 1
ATOM 1496 N N . ALA A 1 186 ? 19.383 3.362 -15.695 1.00 88.19 186 ALA A N 1
ATOM 1497 C CA . ALA A 1 186 ? 19.005 4.582 -14.986 1.00 88.19 186 ALA A CA 1
ATOM 1498 C C . ALA A 1 186 ? 20.178 5.293 -14.290 1.00 88.19 186 ALA A C 1
ATOM 1500 O O . ALA A 1 186 ? 20.090 6.493 -14.028 1.00 88.19 186 ALA A O 1
ATOM 1501 N N . GLY A 1 187 ? 21.260 4.575 -13.975 1.00 78.31 187 GLY A N 1
ATOM 1502 C CA . GLY A 1 187 ? 22.396 5.157 -13.252 1.00 78.31 187 GLY A CA 1
ATOM 1503 C C . GLY A 1 187 ? 23.560 4.216 -12.942 1.00 78.31 187 GLY A C 1
ATOM 1504 O O . GLY A 1 187 ? 24.373 4.554 -12.087 1.00 78.31 187 GLY A O 1
ATOM 1505 N N . GLY A 1 188 ? 23.639 3.051 -13.588 1.00 54.28 188 GLY A N 1
ATOM 1506 C CA . GLY A 1 188 ? 24.741 2.106 -13.444 1.00 54.28 188 GLY A CA 1
ATOM 1507 C C . GLY A 1 188 ? 25.747 2.225 -14.585 1.00 54.28 188 GLY A C 1
ATOM 1508 O O . GLY A 1 188 ? 25.605 1.560 -15.608 1.00 54.28 188 GLY A O 1
ATOM 1509 N N . GLU A 1 189 ? 26.812 2.999 -14.376 1.00 38.53 189 GLU A N 1
ATOM 1510 C CA . GLU A 1 189 ? 28.126 2.477 -14.761 1.00 38.53 189 GLU A CA 1
ATOM 1511 C C . GLU A 1 189 ? 28.449 1.350 -13.764 1.00 38.53 189 GLU A C 1
ATOM 1513 O O . GLU A 1 189 ? 28.299 1.537 -12.553 1.00 38.53 189 GLU A O 1
ATOM 1518 N N . GLN A 1 190 ? 28.788 0.162 -14.274 1.00 38.50 190 GLN A N 1
ATOM 1519 C CA . GLN A 1 190 ? 29.446 -0.882 -13.480 1.00 38.50 190 GLN A CA 1
ATOM 1520 C C . GLN A 1 190 ? 30.905 -0.507 -13.248 1.00 38.50 190 GLN A C 1
ATOM 1522 O O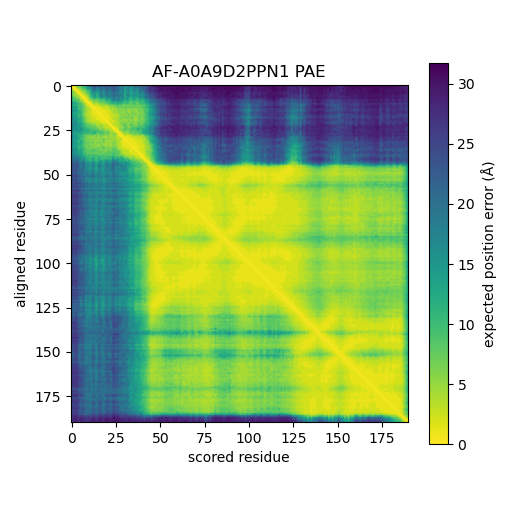 . GLN A 1 190 ? 31.533 -0.029 -14.220 1.00 38.50 190 GLN A O 1
#